Protein AF-A0A817IKI2-F1 (afdb_monomer_lite)

Foldseek 3Di:
DPPDDDDDDPDDPPPDDDPVVVLCVPQQDDDPPDDDPVVSVVRSVVVSVVVVVVVVVVVVVVLVVLVVLQVVLLVVQQCQQQPDPPHVNDDDDDPPPRHSAHDFWQWPPNDDDDVVVLVVCCVPPPVRVVRTFGFDADAPPDQLLDPLPDDDPDPDDRPCCSSSVRGPGDNVGTDDDCPDDCVVPVVVLVVLLVVLLVCLVPDLEDEAESLSNDDLVSLQVSLVSSCVSPVRYAYEYADDRVDPVVVVCSCVSNVHPYYDDD

Sequence (262 aa):
ENLIEINHGKYLRMKSFVDLDLAEKIYFFKREYLSTNEQWINAACDALRSRLHFLNHIKCEKLNENLNRAIDNSIASCRYHFFSYDGPKYKKLCLPSTPFVGNYFYYPNGEFKHPDDINKLIEDDINYQLYVMAHNGWIMNDDPLRHFAEQGEFYFKGEDCYLRRDLIQWSDLIKLRFGSRREDCPSLYSYMKEYTRLVATTFHGCRLDNCHSTPLWLAQEMMDYAREINPNFYINAELSTGNIKSDARFINQIGINSLIKG

Secondary structure (DSSP, 8-state):
---------S--TT-----HHHHHHHHS---TT--SHHHHHHHHHHHHHHHHHHHHHHHHHHHHHHHHHHHHHHHHHHHHHHT-SSS----S-BTTTB-SS---EE-GGG----HHHHHHHHHH-HHHHHT-EEEEEEETT--TTS-TTS--SS-SSSTTTTTTT-EEEEEEEEPP---SSGGGSHHHHHHHHHHHHHHHHH-SEEEETTGGGS-HHHHHHHHHHHHHH-TT-EEEE----S-HHHHHHHHHHHT--EE---

Radius of gyration: 25.02 Å; chains: 1; bounding box: 58×47×78 Å

pLDDT: mean 88.74, std 11.22, range [40.44, 98.75]

Structure (mmCIF, N/CA/C/O backbone):
data_AF-A0A817IKI2-F1
#
_entry.id   AF-A0A817IKI2-F1
#
loop_
_atom_site.group_PDB
_atom_site.id
_atom_site.type_symbol
_atom_site.label_atom_id
_atom_site.label_alt_id
_atom_site.label_comp_id
_atom_site.label_asym_id
_atom_site.label_entity_id
_atom_site.label_seq_id
_atom_site.pdbx_PDB_ins_code
_atom_site.Cartn_x
_atom_site.Cartn_y
_atom_site.Cartn_z
_atom_site.occupancy
_atom_site.B_iso_or_equiv
_atom_site.auth_seq_id
_atom_site.auth_comp_id
_atom_site.auth_asym_id
_atom_site.auth_atom_id
_atom_site.pdbx_PDB_model_num
ATOM 1 N N . GLU A 1 1 ? 26.153 -6.903 16.820 1.00 42.28 1 GLU A N 1
ATOM 2 C CA . GLU A 1 1 ? 25.375 -5.880 16.094 1.00 42.28 1 GLU A CA 1
ATOM 3 C C . GLU A 1 1 ? 24.482 -6.608 15.106 1.00 42.28 1 GLU A C 1
ATOM 5 O O . GLU A 1 1 ? 25.001 -7.346 14.278 1.00 42.28 1 GLU A O 1
ATOM 10 N N . ASN A 1 2 ? 23.160 -6.521 15.260 1.00 46.56 2 ASN A N 1
ATOM 11 C CA . ASN A 1 2 ? 22.250 -7.075 14.260 1.00 46.56 2 ASN A CA 1
ATOM 12 C C . ASN A 1 2 ? 22.299 -6.140 13.050 1.00 46.56 2 ASN A C 1
ATOM 14 O O . ASN A 1 2 ? 21.820 -5.012 13.136 1.00 46.56 2 ASN A O 1
ATOM 18 N N . LEU A 1 3 ? 22.922 -6.589 11.961 1.00 57.25 3 LEU A N 1
ATOM 19 C CA . LEU A 1 3 ? 22.853 -5.909 10.673 1.00 57.25 3 LEU A CA 1
ATOM 20 C C . LEU A 1 3 ? 21.380 -5.862 10.256 1.00 57.25 3 LEU A C 1
ATOM 22 O O . LEU A 1 3 ? 20.756 -6.902 10.051 1.00 57.25 3 LEU A O 1
ATOM 26 N N . ILE A 1 4 ? 20.812 -4.660 10.204 1.00 64.06 4 ILE A N 1
ATOM 27 C CA . ILE A 1 4 ? 19.468 -4.455 9.672 1.00 64.06 4 ILE A CA 1
ATOM 28 C C . ILE A 1 4 ? 19.576 -4.605 8.156 1.00 64.06 4 ILE A C 1
ATOM 30 O O . ILE A 1 4 ? 20.149 -3.752 7.483 1.00 64.06 4 ILE A O 1
ATOM 34 N N . GLU A 1 5 ? 19.054 -5.706 7.625 1.00 62.75 5 GLU A N 1
ATOM 35 C CA . GLU A 1 5 ? 18.968 -5.926 6.186 1.00 62.75 5 GLU A CA 1
ATOM 36 C C . GLU A 1 5 ? 17.699 -5.251 5.650 1.00 62.75 5 GLU A C 1
ATOM 38 O O . GLU A 1 5 ? 16.575 -5.649 5.971 1.00 62.75 5 GLU A O 1
ATOM 43 N N . ILE A 1 6 ? 17.873 -4.194 4.853 1.00 65.12 6 ILE A N 1
ATOM 44 C CA . ILE A 1 6 ? 16.758 -3.552 4.156 1.00 65.12 6 ILE A CA 1
ATOM 45 C C . ILE A 1 6 ? 16.539 -4.271 2.833 1.00 65.12 6 ILE A C 1
ATOM 47 O O . ILE A 1 6 ? 17.313 -4.137 1.888 1.00 65.12 6 ILE A O 1
ATOM 51 N N . ASN A 1 7 ? 15.428 -4.995 2.750 1.00 66.25 7 ASN A N 1
ATOM 52 C CA . ASN A 1 7 ? 14.957 -5.546 1.490 1.00 66.25 7 ASN A CA 1
ATOM 53 C C . ASN A 1 7 ? 14.322 -4.432 0.658 1.00 66.25 7 ASN A C 1
ATOM 55 O O . ASN A 1 7 ? 13.198 -3.996 0.922 1.00 66.25 7 ASN A O 1
ATOM 59 N N . HIS A 1 8 ? 15.049 -3.960 -0.351 1.00 67.81 8 HIS A N 1
ATOM 60 C CA . HIS A 1 8 ? 14.499 -3.019 -1.315 1.00 67.81 8 HIS A CA 1
ATOM 61 C C . HIS A 1 8 ? 13.462 -3.702 -2.211 1.00 67.81 8 HIS A C 1
ATOM 63 O O . HIS A 1 8 ? 13.569 -4.878 -2.554 1.00 67.81 8 HIS A O 1
ATOM 69 N N . GLY A 1 9 ? 12.445 -2.934 -2.599 1.00 65.62 9 GLY A N 1
ATOM 70 C CA . GLY A 1 9 ? 11.437 -3.383 -3.546 1.00 65.62 9 GLY A CA 1
ATOM 71 C C . GLY A 1 9 ? 11.960 -3.559 -4.972 1.00 65.62 9 GLY A C 1
ATOM 72 O O . GLY A 1 9 ? 13.118 -3.294 -5.280 1.00 65.62 9 GLY A O 1
ATOM 73 N N . LYS A 1 10 ? 11.047 -3.918 -5.879 1.00 68.00 10 LYS A N 1
ATOM 74 C CA . LYS A 1 10 ? 11.312 -4.103 -7.318 1.00 68.00 10 LYS A CA 1
ATOM 75 C C . LYS A 1 10 ? 11.982 -2.907 -8.011 1.00 68.00 10 LYS A C 1
ATOM 77 O O . LYS A 1 10 ? 12.658 -3.087 -9.022 1.00 68.00 10 LYS A O 1
ATOM 82 N N . TYR A 1 11 ? 11.762 -1.690 -7.517 1.00 74.88 11 TYR A N 1
ATOM 83 C CA . TYR A 1 11 ? 12.206 -0.467 -8.175 1.00 74.88 11 TYR A CA 1
ATOM 84 C C . TYR A 1 11 ? 13.290 0.234 -7.364 1.00 74.88 11 TYR A C 1
ATOM 86 O O . TYR A 1 11 ? 13.095 0.580 -6.202 1.00 74.88 11 TYR A O 1
ATOM 94 N N . LEU A 1 12 ? 14.418 0.489 -8.023 1.00 77.88 12 LEU A N 1
ATOM 95 C CA . LEU A 1 12 ? 15.522 1.287 -7.508 1.00 77.88 12 LEU A CA 1
ATOM 96 C C . LEU A 1 12 ? 15.848 2.395 -8.510 1.00 77.88 12 LEU A C 1
ATOM 98 O O . LEU A 1 12 ? 15.819 2.187 -9.730 1.00 77.88 12 LEU A O 1
ATOM 102 N N . ARG A 1 13 ? 16.173 3.582 -7.994 1.00 79.62 13 ARG A N 1
ATOM 103 C CA . ARG A 1 13 ? 16.483 4.756 -8.812 1.00 79.62 13 ARG A CA 1
ATOM 104 C C . ARG A 1 13 ? 17.676 4.464 -9.725 1.00 79.62 13 ARG A C 1
ATOM 106 O O . ARG A 1 13 ? 18.752 4.111 -9.255 1.00 79.62 13 ARG A O 1
ATOM 113 N N . MET A 1 14 ? 17.478 4.614 -11.037 1.00 82.56 14 MET A N 1
ATOM 114 C CA . MET A 1 14 ? 18.519 4.437 -12.065 1.00 82.56 14 MET A CA 1
ATOM 115 C C . MET A 1 14 ? 19.220 3.060 -12.050 1.00 82.56 14 MET A C 1
ATOM 117 O O . MET A 1 14 ? 20.366 2.949 -12.475 1.00 82.56 14 MET A O 1
ATOM 121 N N . LYS A 1 15 ? 18.548 1.997 -11.581 1.00 86.94 15 LYS A N 1
ATOM 122 C CA . LYS A 1 15 ? 19.099 0.623 -11.563 1.00 86.94 15 LYS A CA 1
ATOM 123 C C . LYS A 1 15 ? 18.491 -0.319 -12.607 1.00 86.94 15 LYS A C 1
ATOM 125 O O . LYS A 1 15 ? 18.696 -1.524 -12.536 1.00 86.94 15 LYS A O 1
ATOM 130 N N . SER A 1 16 ? 17.735 0.201 -13.572 1.00 86.94 16 SER A N 1
ATOM 131 C CA . SER A 1 16 ? 17.306 -0.608 -14.722 1.00 86.94 16 SER A CA 1
ATOM 132 C C . SER A 1 16 ? 18.515 -0.938 -15.600 1.00 86.94 16 SER A C 1
ATOM 134 O O . SER A 1 16 ? 19.311 -0.049 -15.894 1.00 86.94 16 SER A O 1
ATOM 136 N N . PHE A 1 17 ? 18.649 -2.194 -16.025 1.00 89.94 17 PHE A N 1
ATOM 137 C CA . PHE A 1 17 ? 19.777 -2.664 -16.831 1.00 89.94 17 PHE A CA 1
ATOM 138 C C . PHE A 1 17 ? 19.314 -3.549 -17.992 1.00 89.94 17 PHE A C 1
ATOM 140 O O . PHE A 1 17 ? 18.170 -4.005 -18.035 1.00 89.94 17 PHE A O 1
ATOM 147 N N . VAL A 1 18 ? 20.218 -3.768 -18.944 1.00 92.25 18 VAL A N 1
ATOM 148 C CA . VAL A 1 18 ? 20.032 -4.677 -20.078 1.00 92.25 18 VAL A CA 1
ATOM 149 C C . VAL A 1 18 ? 20.873 -5.921 -19.824 1.00 92.25 18 VAL A C 1
ATOM 151 O O . VAL A 1 18 ? 22.050 -5.804 -19.495 1.00 92.25 18 VAL A O 1
ATOM 154 N N . ASP A 1 19 ? 20.278 -7.097 -19.995 1.00 93.88 19 ASP A N 1
ATOM 155 C CA . ASP A 1 19 ? 21.021 -8.353 -20.075 1.00 93.88 19 ASP A CA 1
ATOM 156 C C . ASP A 1 19 ? 21.773 -8.388 -21.415 1.00 93.88 19 ASP A C 1
ATOM 158 O O . ASP A 1 19 ? 21.162 -8.521 -22.482 1.00 93.88 19 ASP A O 1
ATOM 162 N N . LEU A 1 20 ? 23.091 -8.180 -21.362 1.00 92.94 20 LEU A N 1
ATOM 163 C CA . LEU A 1 20 ? 23.932 -8.099 -22.555 1.00 92.94 20 LEU A CA 1
ATOM 164 C C . LEU A 1 20 ? 24.120 -9.461 -23.230 1.00 92.94 20 LEU A C 1
ATOM 166 O O . LEU A 1 20 ? 24.156 -9.496 -24.457 1.00 92.94 20 LEU A O 1
ATOM 170 N N . ASP A 1 21 ? 24.142 -10.562 -22.476 1.00 94.94 21 ASP A N 1
ATOM 171 C CA . ASP A 1 21 ? 24.267 -11.915 -23.035 1.00 94.94 21 ASP A CA 1
ATOM 172 C C . ASP A 1 21 ? 23.015 -12.278 -23.843 1.00 94.94 21 ASP A C 1
ATOM 174 O O . ASP A 1 21 ? 23.076 -12.893 -24.913 1.00 94.94 21 ASP A O 1
ATOM 178 N N . LEU A 1 22 ? 21.844 -11.880 -23.343 1.00 94.06 22 LEU A N 1
ATOM 179 C CA . LEU A 1 22 ? 20.593 -12.020 -24.077 1.00 94.06 22 LEU A CA 1
ATOM 180 C C . LEU A 1 22 ? 20.537 -11.071 -25.281 1.00 94.06 22 LEU A C 1
ATOM 182 O O . LEU A 1 22 ? 20.094 -11.474 -26.359 1.00 94.06 22 LEU A O 1
ATOM 186 N N . ALA A 1 23 ? 20.987 -9.824 -25.125 1.00 93.81 23 ALA A N 1
ATOM 187 C CA . ALA A 1 23 ? 21.030 -8.862 -26.223 1.00 93.81 23 ALA A CA 1
ATOM 188 C C . ALA A 1 23 ? 21.949 -9.333 -27.362 1.00 93.81 23 ALA A C 1
ATOM 190 O O . ALA A 1 23 ? 21.578 -9.201 -28.529 1.00 93.81 23 ALA A O 1
ATOM 191 N N . GLU A 1 24 ? 23.097 -9.932 -27.042 1.00 91.94 24 GLU A N 1
ATOM 192 C CA . GLU A 1 24 ? 24.009 -10.526 -28.018 1.00 91.94 24 GLU A CA 1
ATOM 193 C C . GLU A 1 24 ? 23.288 -11.588 -28.857 1.00 91.94 24 GLU A C 1
ATOM 195 O O . GLU A 1 24 ? 23.205 -11.470 -30.080 1.00 91.94 24 GLU A O 1
ATOM 200 N N . LYS A 1 25 ? 22.645 -12.558 -28.196 1.00 93.06 25 LYS A N 1
ATOM 201 C CA . LYS A 1 25 ? 21.909 -13.648 -28.861 1.00 93.06 25 LYS A CA 1
ATOM 202 C C . LYS A 1 25 ? 20.791 -13.158 -29.784 1.00 93.06 25 LYS A C 1
ATOM 204 O O . LYS A 1 25 ? 20.503 -13.811 -30.783 1.00 93.06 25 LYS A O 1
ATOM 209 N N . ILE A 1 26 ? 20.139 -12.044 -29.447 1.00 93.88 26 ILE A N 1
ATOM 210 C CA . ILE A 1 26 ? 18.995 -11.519 -30.206 1.00 93.88 26 ILE A CA 1
ATOM 211 C C . ILE A 1 26 ? 19.441 -10.611 -31.360 1.00 93.88 26 ILE A C 1
ATOM 213 O O . ILE A 1 26 ? 18.869 -10.686 -32.448 1.00 93.88 26 ILE A O 1
ATOM 217 N N . TYR A 1 27 ? 20.421 -9.727 -31.141 1.00 92.69 27 TYR A N 1
ATOM 218 C CA . TYR A 1 27 ? 20.737 -8.644 -32.086 1.00 92.69 27 TYR A CA 1
ATOM 219 C C . TYR A 1 27 ? 22.024 -8.861 -32.888 1.00 92.69 27 TYR A C 1
ATOM 221 O O . TYR A 1 27 ? 22.135 -8.310 -33.989 1.00 92.69 27 TYR A O 1
ATOM 229 N N . PHE A 1 28 ? 22.964 -9.668 -32.386 1.00 87.19 28 PHE A N 1
ATOM 230 C CA . PHE A 1 28 ? 24.291 -9.875 -32.973 1.00 87.19 28 PHE A CA 1
ATOM 231 C C . PHE A 1 28 ? 24.354 -11.187 -33.774 1.00 87.19 28 PHE A C 1
ATOM 233 O O . PHE A 1 28 ? 25.159 -12.074 -33.511 1.00 87.19 28 PHE A O 1
ATOM 240 N N . PHE A 1 29 ? 23.489 -11.306 -34.787 1.00 85.00 29 PHE A N 1
ATOM 241 C CA . PHE A 1 29 ? 23.447 -12.447 -35.710 1.00 85.00 29 PHE A CA 1
ATOM 242 C C . PHE A 1 29 ? 23.929 -12.087 -37.124 1.00 85.00 29 PHE A C 1
ATOM 244 O O . PHE A 1 29 ? 24.004 -10.917 -37.509 1.00 85.00 29 PHE A O 1
ATOM 251 N N . LYS A 1 30 ? 24.226 -13.124 -37.920 1.00 81.38 30 LYS A N 1
ATOM 252 C CA . LYS A 1 30 ? 24.736 -13.003 -39.291 1.00 81.38 30 LYS A CA 1
ATOM 253 C C . LYS A 1 30 ? 23.718 -12.344 -40.228 1.00 81.38 30 LYS A C 1
ATOM 255 O O . LYS A 1 30 ? 22.627 -12.878 -40.400 1.00 81.38 30 LYS A O 1
ATOM 260 N N . ARG A 1 31 ? 24.074 -11.235 -40.888 1.00 83.38 31 ARG A N 1
ATOM 261 C CA . ARG A 1 31 ? 23.211 -10.570 -41.884 1.00 83.38 31 ARG A CA 1
ATOM 262 C C . ARG A 1 31 ? 23.823 -10.700 -43.274 1.00 83.38 31 ARG A C 1
ATOM 264 O O . ARG A 1 31 ? 24.804 -10.035 -43.581 1.00 83.38 31 ARG A O 1
ATOM 271 N N . GLU A 1 32 ? 23.241 -11.562 -44.107 1.00 84.44 32 GLU A N 1
ATOM 272 C CA . GLU A 1 32 ? 23.812 -11.975 -45.406 1.00 84.44 32 GLU A CA 1
ATOM 273 C C . GLU A 1 32 ? 24.008 -10.831 -46.412 1.00 84.44 32 GLU A C 1
ATOM 275 O O . GLU A 1 32 ? 24.836 -10.935 -47.309 1.00 84.44 32 GLU A O 1
ATOM 280 N N . TYR A 1 33 ? 23.278 -9.729 -46.246 1.00 85.94 33 TYR A N 1
ATOM 281 C CA . TYR A 1 33 ? 23.331 -8.558 -47.122 1.00 85.94 33 TYR A CA 1
ATOM 282 C C . TYR A 1 33 ? 24.414 -7.531 -46.739 1.00 85.94 33 TYR A C 1
ATOM 284 O O . TYR A 1 33 ? 24.524 -6.495 -47.393 1.00 85.94 33 TYR A O 1
ATOM 292 N N . LEU A 1 34 ? 25.188 -7.774 -45.676 1.00 87.88 34 LEU A N 1
ATOM 293 C CA . LEU A 1 34 ? 26.253 -6.884 -45.211 1.00 87.88 34 LEU A CA 1
ATOM 294 C C . LEU A 1 34 ? 27.621 -7.547 -45.412 1.00 87.88 34 LEU A C 1
ATOM 296 O O . LEU A 1 34 ? 27.783 -8.741 -45.163 1.00 87.88 34 LEU A O 1
ATOM 300 N N . SER A 1 35 ? 28.634 -6.772 -45.800 1.00 86.00 35 SER A N 1
ATOM 301 C CA . SER A 1 35 ? 29.905 -7.323 -46.300 1.00 86.00 35 SER A CA 1
ATOM 302 C C . SER A 1 35 ? 31.075 -7.162 -45.330 1.00 86.00 35 SER A C 1
ATOM 304 O O . SER A 1 35 ? 32.031 -7.931 -45.401 1.00 86.00 35 SER A O 1
ATOM 306 N N . THR A 1 36 ? 31.031 -6.165 -44.439 1.00 88.44 36 THR A N 1
ATOM 307 C CA . THR A 1 36 ? 32.137 -5.853 -43.515 1.00 88.44 36 THR A CA 1
ATOM 308 C C . THR A 1 36 ? 31.726 -5.996 -42.054 1.00 88.44 36 THR A C 1
ATOM 310 O O . THR A 1 36 ? 30.599 -5.680 -41.687 1.00 88.44 36 THR A O 1
ATOM 313 N N . ASN A 1 37 ? 32.658 -6.395 -41.184 1.00 84.94 37 ASN A N 1
ATOM 314 C CA . ASN A 1 37 ? 32.392 -6.515 -39.743 1.00 84.94 37 ASN A CA 1
ATOM 315 C C . ASN A 1 37 ? 31.842 -5.214 -39.130 1.00 84.94 37 ASN A C 1
ATOM 317 O O . ASN A 1 37 ? 30.960 -5.255 -38.278 1.00 84.94 37 ASN A O 1
ATOM 321 N N . GLU A 1 38 ? 32.315 -4.056 -39.594 1.00 89.19 38 GLU A N 1
ATOM 322 C CA . GLU A 1 38 ? 31.833 -2.748 -39.143 1.00 89.19 38 GLU A CA 1
ATOM 323 C C . GLU A 1 38 ? 30.351 -2.527 -39.480 1.00 89.19 38 GLU A C 1
ATOM 325 O O . GLU A 1 38 ? 29.572 -2.126 -38.616 1.00 89.19 38 GLU A O 1
ATOM 330 N N . GLN A 1 39 ? 29.928 -2.854 -40.707 1.00 89.06 39 GLN A N 1
ATOM 331 C CA . GLN A 1 39 ? 28.522 -2.759 -41.106 1.00 89.06 39 GLN A CA 1
ATOM 332 C C . GLN A 1 39 ? 27.628 -3.629 -40.220 1.00 89.06 39 GLN A C 1
ATOM 334 O O . GLN A 1 39 ? 26.513 -3.235 -39.885 1.00 89.06 39 GLN A O 1
ATOM 339 N N . TRP A 1 40 ? 28.117 -4.800 -39.820 1.00 88.94 40 TRP A N 1
ATOM 340 C CA . TRP A 1 40 ? 27.362 -5.737 -38.997 1.00 88.94 40 TRP A CA 1
ATOM 341 C C . TRP A 1 40 ? 27.211 -5.250 -37.570 1.00 88.94 40 TRP A C 1
ATOM 343 O O . TRP A 1 40 ? 26.100 -5.257 -37.044 1.00 88.94 40 TRP A O 1
ATOM 353 N N . ILE A 1 41 ? 28.312 -4.795 -36.968 1.00 89.56 41 ILE A N 1
ATOM 354 C CA . ILE A 1 41 ? 28.313 -4.220 -35.623 1.00 89.56 41 ILE A CA 1
ATOM 355 C C . ILE A 1 41 ? 27.372 -3.018 -35.583 1.00 89.56 41 ILE A C 1
ATOM 357 O O . ILE A 1 41 ? 26.500 -2.961 -34.720 1.00 89.56 41 ILE A O 1
ATOM 361 N N . ASN A 1 42 ? 27.476 -2.106 -36.553 1.00 92.19 42 ASN A N 1
ATOM 362 C CA . ASN A 1 42 ? 26.593 -0.944 -36.631 1.00 92.19 42 ASN A CA 1
ATOM 363 C C . ASN A 1 42 ? 25.124 -1.365 -36.745 1.00 92.19 42 ASN A C 1
ATOM 365 O O . ASN A 1 42 ? 24.286 -0.898 -35.979 1.00 92.19 42 ASN A O 1
ATOM 369 N N . ALA A 1 43 ? 24.812 -2.325 -37.616 1.00 92.69 43 ALA A N 1
ATOM 370 C CA . ALA A 1 43 ? 23.440 -2.770 -37.813 1.00 92.69 43 ALA A CA 1
ATOM 371 C C . ALA A 1 43 ? 22.868 -3.534 -36.593 1.00 92.69 43 ALA A C 1
ATOM 373 O O . ALA A 1 43 ? 21.657 -3.476 -36.341 1.00 92.69 43 ALA A O 1
ATOM 374 N N . ALA A 1 44 ? 23.699 -4.253 -35.830 1.00 92.69 44 ALA A N 1
ATOM 375 C CA . ALA A 1 44 ? 23.327 -4.876 -34.556 1.00 92.69 44 ALA A CA 1
ATOM 376 C C . ALA A 1 44 ? 23.076 -3.822 -33.466 1.00 92.69 44 ALA A C 1
ATOM 378 O O . ALA A 1 44 ? 22.018 -3.832 -32.833 1.00 92.69 44 ALA A O 1
ATOM 379 N N . CYS A 1 45 ? 23.994 -2.863 -33.316 1.00 93.56 45 CYS A N 1
ATOM 380 C CA . CYS A 1 45 ? 23.870 -1.734 -32.396 1.00 93.56 45 CYS A CA 1
ATOM 381 C C . CYS A 1 45 ? 22.627 -0.886 -32.684 1.00 93.56 45 CYS A C 1
ATOM 383 O O . CYS A 1 45 ? 21.907 -0.527 -31.754 1.00 93.56 45 CYS A O 1
ATOM 385 N N . ASP A 1 46 ? 22.329 -0.601 -33.952 1.00 95.31 46 ASP A N 1
ATOM 386 C CA . ASP A 1 46 ? 21.149 0.169 -34.349 1.00 95.31 46 ASP A CA 1
ATOM 387 C C . ASP A 1 46 ? 19.846 -0.585 -34.060 1.00 95.31 46 ASP A C 1
ATOM 389 O O . ASP A 1 46 ? 18.869 0.018 -33.605 1.00 95.31 46 ASP A O 1
ATOM 393 N N . ALA A 1 47 ? 19.829 -1.908 -34.255 1.00 94.75 47 ALA A N 1
ATOM 394 C CA . ALA A 1 47 ? 18.679 -2.743 -33.913 1.00 94.75 47 ALA A CA 1
ATOM 395 C C . ALA A 1 47 ? 18.434 -2.777 -32.394 1.00 94.75 47 ALA A C 1
ATOM 397 O O . ALA A 1 47 ? 17.304 -2.552 -31.950 1.00 94.75 47 ALA A O 1
ATOM 398 N N . LEU A 1 48 ? 19.490 -2.979 -31.596 1.00 95.62 48 LEU A N 1
ATOM 399 C CA . LEU A 1 48 ? 19.407 -2.921 -30.135 1.00 95.62 48 LEU A CA 1
ATOM 400 C C . LEU A 1 48 ? 18.957 -1.531 -29.667 1.00 95.62 48 LEU A C 1
ATOM 402 O O . LEU A 1 48 ? 18.016 -1.426 -28.883 1.00 95.62 48 LEU A O 1
ATOM 406 N N . ARG A 1 49 ? 19.562 -0.457 -30.190 1.00 96.38 49 ARG A N 1
ATOM 407 C CA . ARG A 1 49 ? 19.192 0.931 -29.869 1.00 96.38 49 ARG A CA 1
ATOM 408 C C . ARG A 1 49 ? 17.718 1.193 -30.172 1.00 96.38 49 ARG A C 1
ATOM 410 O O . ARG A 1 49 ? 17.004 1.716 -29.320 1.00 96.38 49 ARG A O 1
ATOM 417 N N . SER A 1 50 ? 17.245 0.779 -31.346 1.00 96.88 50 SER A N 1
ATOM 418 C CA . SER A 1 50 ? 15.842 0.927 -31.747 1.00 96.88 50 SER A CA 1
ATOM 419 C C . SER A 1 50 ? 14.902 0.180 -30.801 1.00 96.88 50 SER A C 1
ATOM 421 O O . SER A 1 50 ? 13.880 0.730 -30.384 1.00 96.88 50 SER A O 1
ATOM 423 N N . ARG A 1 51 ? 15.264 -1.043 -30.381 1.00 95.62 51 ARG A N 1
ATOM 424 C CA . ARG A 1 51 ? 14.481 -1.777 -29.381 1.00 95.62 51 ARG A CA 1
ATOM 425 C C . ARG A 1 51 ? 14.456 -1.054 -28.040 1.00 95.62 51 ARG A C 1
ATOM 427 O O . ARG A 1 51 ? 13.387 -0.951 -27.445 1.00 95.62 51 ARG A O 1
ATOM 434 N N . LEU A 1 52 ? 15.602 -0.587 -27.553 1.00 95.62 52 LEU A N 1
ATOM 435 C CA . LEU A 1 52 ? 15.685 0.107 -26.269 1.00 95.62 52 LEU A CA 1
ATOM 436 C C . LEU A 1 52 ? 14.852 1.389 -26.284 1.00 95.62 52 LEU A C 1
ATOM 438 O O . LEU A 1 52 ? 14.104 1.622 -25.340 1.00 95.62 52 LEU A O 1
ATOM 442 N N . HIS A 1 53 ? 14.888 2.167 -27.370 1.00 97.25 53 HIS A N 1
ATOM 443 C CA . HIS A 1 53 ? 14.004 3.322 -27.531 1.00 97.25 53 HIS A CA 1
ATOM 444 C C . HIS A 1 53 ? 12.528 2.930 -27.491 1.00 97.25 53 HIS A C 1
ATOM 446 O O . HIS A 1 53 ? 11.760 3.568 -26.778 1.00 97.25 53 HIS A O 1
ATOM 452 N N . PHE A 1 54 ? 12.133 1.862 -28.186 1.00 96.81 54 PHE A N 1
ATOM 453 C CA . PHE A 1 54 ? 10.757 1.367 -28.158 1.00 96.81 54 PHE A CA 1
ATOM 454 C C . PHE A 1 54 ? 10.315 0.917 -26.754 1.00 96.81 54 PHE A C 1
ATOM 456 O O . PHE A 1 54 ? 9.243 1.295 -26.286 1.00 96.81 54 PHE A O 1
ATOM 463 N N . LEU A 1 55 ? 11.144 0.138 -26.053 1.00 94.62 55 LEU A N 1
ATOM 464 C CA . LEU A 1 55 ? 10.846 -0.328 -24.695 1.00 94.62 55 LEU A CA 1
ATOM 465 C C . LEU A 1 55 ? 10.772 0.836 -23.702 1.00 94.62 55 LEU A C 1
ATOM 467 O O . LEU A 1 55 ? 9.848 0.888 -22.889 1.00 94.62 55 LEU A O 1
ATOM 471 N N . ASN A 1 56 ? 11.707 1.784 -23.795 1.00 94.50 56 ASN A N 1
ATOM 472 C CA . ASN A 1 56 ? 11.693 2.994 -22.980 1.00 94.50 56 ASN A CA 1
ATOM 473 C C . ASN A 1 56 ? 10.460 3.842 -23.282 1.00 94.50 56 ASN A C 1
ATOM 475 O O . ASN A 1 56 ? 9.828 4.312 -22.347 1.00 94.50 56 ASN A O 1
ATOM 479 N N . HIS A 1 57 ? 10.065 3.972 -24.550 1.00 96.50 57 HIS A N 1
ATOM 480 C CA . HIS A 1 57 ? 8.846 4.680 -24.927 1.00 96.50 57 HIS A CA 1
ATOM 481 C C . HIS A 1 57 ? 7.607 4.062 -24.266 1.00 96.50 57 HIS A C 1
ATOM 483 O O . HIS A 1 57 ? 6.861 4.785 -23.617 1.00 96.50 57 HIS A O 1
ATOM 489 N N . ILE A 1 58 ? 7.441 2.732 -24.299 1.00 94.62 58 ILE A N 1
ATOM 490 C CA . ILE A 1 58 ? 6.336 2.053 -23.591 1.00 94.62 58 ILE A CA 1
ATOM 491 C C . ILE A 1 58 ? 6.349 2.371 -22.088 1.00 94.62 58 ILE A C 1
ATOM 493 O O . ILE A 1 58 ? 5.299 2.594 -21.483 1.00 94.62 58 ILE A O 1
ATOM 497 N N . LYS A 1 59 ? 7.530 2.378 -21.456 1.00 90.06 59 LYS A N 1
ATOM 498 C CA . LYS A 1 59 ? 7.652 2.711 -20.029 1.00 90.06 59 LYS A CA 1
ATOM 499 C C . LYS A 1 59 ? 7.348 4.180 -19.747 1.00 90.06 59 LYS A C 1
ATOM 501 O O . LYS A 1 59 ? 6.680 4.458 -18.755 1.00 90.06 59 LYS A O 1
ATOM 506 N N . CYS A 1 60 ? 7.785 5.092 -20.612 1.00 93.50 60 CYS A N 1
ATOM 507 C CA . CYS A 1 60 ? 7.471 6.514 -20.530 1.00 93.50 60 CYS A CA 1
ATOM 508 C C . CYS A 1 60 ? 5.969 6.764 -20.662 1.00 93.50 60 CYS A C 1
ATOM 510 O O . CYS A 1 60 ? 5.419 7.458 -19.816 1.00 93.50 60 CYS A O 1
ATOM 512 N N . GLU A 1 61 ? 5.295 6.154 -21.641 1.00 95.31 61 GLU A N 1
ATOM 513 C CA . GLU A 1 61 ? 3.837 6.257 -21.791 1.00 95.31 61 GLU A CA 1
ATOM 514 C C . GLU A 1 61 ? 3.128 5.801 -20.515 1.00 95.31 61 GLU A C 1
ATOM 516 O O . GLU A 1 61 ? 2.301 6.525 -19.961 1.00 95.31 61 GLU A O 1
ATOM 521 N N . LYS A 1 62 ? 3.532 4.649 -19.962 1.00 90.12 62 LYS A N 1
ATOM 522 C CA . LYS A 1 62 ? 2.926 4.149 -18.727 1.00 90.12 62 LYS A CA 1
ATOM 523 C C . LYS A 1 62 ? 3.162 5.067 -17.525 1.00 90.12 62 LYS A C 1
ATOM 525 O O . LYS A 1 62 ? 2.272 5.248 -16.694 1.00 90.12 62 LYS A O 1
ATOM 530 N N . LEU A 1 63 ? 4.360 5.636 -17.412 1.00 91.06 63 LEU A N 1
ATOM 531 C CA . LEU A 1 63 ? 4.679 6.587 -16.353 1.00 91.06 63 LEU A CA 1
ATOM 532 C C . LEU A 1 63 ? 3.877 7.883 -16.517 1.00 91.06 63 LEU A C 1
ATOM 534 O O . LEU A 1 63 ? 3.353 8.389 -15.531 1.00 91.06 63 LEU A O 1
ATOM 538 N N . ASN A 1 64 ? 3.725 8.379 -17.744 1.00 95.50 64 ASN A N 1
ATOM 539 C CA . ASN A 1 64 ? 2.921 9.559 -18.043 1.00 95.50 64 ASN A CA 1
ATOM 540 C C . ASN A 1 64 ? 1.451 9.346 -17.658 1.00 95.50 64 ASN A C 1
ATOM 542 O O . ASN A 1 64 ? 0.869 10.216 -17.015 1.00 95.50 64 ASN A O 1
ATOM 546 N N . GLU A 1 65 ? 0.864 8.180 -17.952 1.00 94.50 65 GLU A N 1
ATOM 547 C CA . GLU A 1 65 ? -0.476 7.818 -17.463 1.00 94.50 65 GLU A CA 1
ATOM 548 C C . GLU A 1 65 ? -0.568 7.901 -15.930 1.00 94.50 65 GLU A C 1
ATOM 550 O O . GLU A 1 65 ? -1.492 8.510 -15.386 1.00 94.50 65 GLU A O 1
ATOM 555 N N . ASN A 1 66 ? 0.403 7.310 -15.224 1.00 92.56 66 ASN A N 1
ATOM 556 C CA . ASN A 1 66 ? 0.445 7.311 -13.762 1.00 92.56 66 ASN A CA 1
ATOM 557 C C . ASN A 1 66 ? 0.591 8.734 -13.187 1.00 92.56 66 ASN A C 1
ATOM 559 O O . ASN A 1 66 ? -0.065 9.068 -12.201 1.00 92.56 66 ASN A O 1
ATOM 563 N N . LEU A 1 67 ? 1.431 9.573 -13.799 1.00 95.31 67 LEU A N 1
ATOM 564 C CA . LEU A 1 67 ? 1.655 10.958 -13.381 1.00 95.31 67 LEU A CA 1
ATOM 565 C C . LEU A 1 67 ? 0.427 11.834 -13.639 1.00 95.31 67 LEU A C 1
ATOM 567 O O . LEU A 1 67 ? 0.033 12.591 -12.753 1.00 95.31 67 LEU A O 1
ATOM 571 N N . ASN A 1 68 ? -0.222 11.688 -14.797 1.00 97.06 68 ASN A N 1
ATOM 572 C CA . ASN A 1 68 ? -1.476 12.381 -15.100 1.00 97.06 68 ASN A CA 1
ATOM 573 C C . ASN A 1 68 ? -2.553 12.028 -14.066 1.00 97.06 68 ASN A C 1
ATOM 575 O O . ASN A 1 68 ? -3.174 12.918 -13.489 1.00 97.06 68 ASN A O 1
ATOM 579 N N . ARG A 1 69 ? -2.685 10.740 -13.723 1.00 95.06 69 ARG A N 1
ATOM 580 C CA . ARG A 1 69 ? -3.585 10.276 -12.658 1.00 95.06 69 ARG A CA 1
ATOM 581 C C . ARG A 1 69 ? -3.263 10.918 -11.300 1.00 95.06 69 ARG A C 1
ATOM 583 O O . ARG A 1 69 ? -4.179 11.325 -10.587 1.00 95.06 69 ARG A O 1
ATOM 590 N N . ALA A 1 70 ? -1.980 11.044 -10.955 1.00 95.44 70 ALA A N 1
ATOM 591 C CA . ALA A 1 70 ? -1.540 11.684 -9.714 1.00 95.44 70 ALA A CA 1
ATOM 592 C C . ALA A 1 70 ? -1.869 13.180 -9.667 1.00 95.44 70 ALA A C 1
ATOM 594 O O . ALA A 1 70 ? -2.261 13.692 -8.613 1.00 95.44 70 ALA A O 1
ATOM 595 N N . ILE A 1 71 ? -1.736 13.876 -10.797 1.00 96.38 71 ILE A N 1
ATOM 596 C CA . ILE A 1 71 ? -2.135 15.278 -10.938 1.00 96.38 71 ILE A CA 1
ATOM 597 C C . ILE A 1 71 ? -3.647 15.404 -10.743 1.00 96.38 71 ILE A C 1
ATOM 599 O O . ILE A 1 71 ? -4.080 16.195 -9.903 1.00 96.38 71 ILE A O 1
ATOM 603 N N . ASP A 1 72 ? -4.439 14.581 -11.431 1.00 96.50 72 ASP A N 1
ATOM 604 C CA . ASP A 1 72 ? -5.901 14.597 -11.325 1.00 96.50 72 ASP A CA 1
ATOM 605 C C . ASP A 1 72 ? -6.369 14.364 -9.886 1.00 96.50 72 ASP A C 1
ATOM 607 O O . ASP A 1 72 ? -7.179 15.132 -9.362 1.00 96.50 72 ASP A O 1
ATOM 611 N N . ASN A 1 73 ? -5.811 13.357 -9.207 1.00 95.56 73 ASN A N 1
ATOM 612 C CA . ASN A 1 73 ? -6.129 13.064 -7.808 1.00 95.56 73 ASN A CA 1
ATOM 613 C C . ASN A 1 73 ? -5.693 14.194 -6.860 1.00 95.56 73 ASN A C 1
ATOM 615 O O . ASN A 1 73 ? -6.422 14.535 -5.927 1.00 95.56 73 ASN A O 1
ATOM 619 N N . SER A 1 74 ? -4.547 14.834 -7.114 1.00 95.31 74 SER A N 1
ATOM 620 C CA . SER A 1 74 ? -4.095 15.994 -6.330 1.00 95.31 74 SER A CA 1
ATOM 621 C C . SER A 1 74 ? -5.054 17.177 -6.468 1.00 95.31 74 SER A C 1
ATOM 623 O O . SER A 1 74 ? -5.427 17.805 -5.475 1.00 95.31 74 SER A O 1
ATOM 625 N N . ILE A 1 75 ? -5.494 17.459 -7.698 1.00 95.38 75 ILE A N 1
ATOM 626 C CA . ILE A 1 75 ? -6.469 18.512 -7.991 1.00 95.38 75 ILE A CA 1
ATOM 627 C C . ILE A 1 75 ? -7.819 18.176 -7.353 1.00 95.38 75 ILE A C 1
ATOM 629 O O . ILE A 1 75 ? -8.435 19.054 -6.751 1.00 95.38 75 ILE A O 1
ATOM 633 N N . ALA A 1 76 ? -8.275 16.925 -7.446 1.00 94.06 76 ALA A N 1
ATOM 634 C CA . ALA A 1 76 ? -9.523 16.472 -6.839 1.00 94.06 76 ALA A CA 1
ATOM 635 C C . ALA A 1 76 ? -9.504 16.619 -5.309 1.00 94.06 76 ALA A C 1
ATOM 637 O O . ALA A 1 76 ? -10.436 17.193 -4.747 1.00 94.06 76 ALA A O 1
ATOM 638 N N . SER A 1 77 ? -8.416 16.201 -4.650 1.00 92.75 77 SER A N 1
ATOM 639 C CA . SER A 1 77 ? -8.200 16.406 -3.211 1.00 92.75 77 SER A CA 1
ATOM 640 C C . SER A 1 77 ? -8.285 17.888 -2.840 1.00 92.75 77 SER A C 1
ATOM 642 O O . SER A 1 77 ? -9.021 18.262 -1.928 1.00 92.75 77 SER A O 1
ATOM 644 N N . CYS A 1 78 ? -7.583 18.762 -3.566 1.00 93.31 78 CYS A N 1
ATOM 645 C CA . CYS A 1 78 ? -7.642 20.200 -3.309 1.00 93.31 78 CYS A CA 1
ATOM 646 C C . CYS A 1 78 ? -9.063 20.763 -3.506 1.00 93.31 78 CYS A C 1
ATOM 648 O O . CYS A 1 78 ? -9.572 21.497 -2.656 1.00 93.31 78 CYS A O 1
ATOM 650 N N . ARG A 1 79 ? -9.748 20.374 -4.590 1.00 94.00 79 ARG A N 1
ATOM 651 C CA . ARG A 1 79 ? -11.139 20.774 -4.857 1.00 94.00 79 ARG A CA 1
ATOM 652 C C . ARG A 1 79 ? -12.067 20.381 -3.716 1.00 94.00 79 ARG A C 1
ATOM 654 O O . ARG A 1 79 ? -12.817 21.231 -3.241 1.00 94.00 79 ARG A O 1
ATOM 661 N N . TYR A 1 80 ? -11.978 19.138 -3.254 1.00 92.88 80 TYR A N 1
ATOM 662 C CA . TYR A 1 80 ? -12.772 18.648 -2.134 1.00 92.88 80 TYR A CA 1
ATOM 663 C C . TYR A 1 80 ? -12.502 19.451 -0.856 1.00 92.88 80 TYR A C 1
ATOM 665 O O . TYR A 1 80 ? -13.423 20.019 -0.274 1.00 92.88 80 TYR A O 1
ATOM 673 N N . HIS A 1 81 ? -11.236 19.584 -0.461 1.00 92.50 81 HIS A N 1
ATOM 674 C CA . HIS A 1 81 ? -10.872 20.212 0.807 1.00 92.50 81 HIS A CA 1
ATOM 675 C C . HIS A 1 81 ? -11.177 21.715 0.884 1.00 92.50 81 HIS A C 1
ATOM 677 O O . HIS A 1 81 ? -11.525 22.211 1.957 1.00 92.50 81 HIS A O 1
ATOM 683 N N . PHE A 1 82 ? -11.063 22.451 -0.224 1.00 93.88 82 PHE A N 1
ATOM 684 C CA . PHE A 1 82 ? -11.152 23.916 -0.214 1.00 93.88 82 PHE A CA 1
ATOM 685 C C . PHE A 1 82 ? -12.450 24.467 -0.811 1.00 93.88 82 PHE A C 1
ATOM 687 O O . PHE A 1 82 ? -12.912 25.523 -0.375 1.00 93.88 82 PHE A O 1
ATOM 694 N N . PHE A 1 83 ? -13.052 23.777 -1.784 1.00 93.81 83 PHE A N 1
ATOM 695 C CA . PHE A 1 83 ? -14.094 24.369 -2.630 1.00 93.81 83 PHE A CA 1
ATOM 696 C C . PHE A 1 83 ? -15.411 23.592 -2.654 1.00 93.81 83 PHE A C 1
ATOM 698 O O . PHE A 1 83 ? -16.456 24.202 -2.880 1.00 93.81 83 PHE A O 1
ATOM 705 N N . SER A 1 84 ? -15.388 22.276 -2.430 1.00 95.25 84 SER A N 1
ATOM 706 C CA . SER A 1 84 ? -16.599 21.462 -2.539 1.00 95.25 84 SER A CA 1
ATOM 707 C C . SER A 1 84 ? -17.631 21.814 -1.469 1.00 95.25 84 SER A C 1
ATOM 709 O O . SER A 1 84 ? -17.299 22.192 -0.342 1.00 95.25 84 SER A O 1
ATOM 711 N N . TYR A 1 85 ? -18.911 21.699 -1.824 1.00 95.75 85 TYR A N 1
ATOM 712 C CA . TYR A 1 85 ? -20.015 22.035 -0.926 1.00 95.75 85 TYR A CA 1
ATOM 713 C C . TYR A 1 85 ? -20.075 21.109 0.299 1.00 95.75 85 TYR A C 1
ATOM 715 O O . TYR A 1 85 ? -20.362 21.579 1.401 1.00 95.75 85 TYR A O 1
ATOM 723 N N . ASP A 1 86 ? -19.784 19.832 0.089 1.00 94.81 86 ASP A N 1
ATOM 724 C CA . ASP A 1 86 ? -19.748 18.730 1.054 1.00 94.81 86 ASP A CA 1
ATOM 725 C C . ASP A 1 86 ? -18.373 18.536 1.718 1.00 94.81 86 ASP A C 1
ATOM 727 O O . ASP A 1 86 ? -18.244 17.753 2.654 1.00 94.81 86 ASP A O 1
ATOM 731 N N . GLY A 1 87 ? -17.350 19.264 1.264 1.00 91.62 87 GLY A N 1
ATOM 732 C CA . GLY A 1 87 ? -16.009 19.209 1.832 1.00 91.62 87 GLY A CA 1
ATOM 733 C C . GLY A 1 87 ? -15.806 20.127 3.049 1.00 91.62 87 GLY A C 1
ATOM 734 O O . GLY A 1 87 ? -16.667 20.945 3.386 1.00 91.62 87 GLY A O 1
ATOM 735 N N . PRO A 1 88 ? -14.632 20.054 3.703 1.00 91.75 88 PRO A N 1
ATOM 736 C CA . PRO A 1 88 ? -14.336 20.811 4.923 1.00 91.75 88 PRO A CA 1
ATOM 737 C C . PRO A 1 88 ? -14.152 22.327 4.724 1.00 91.75 88 PRO A C 1
ATOM 739 O O . PRO A 1 88 ? -14.179 23.074 5.703 1.00 91.75 88 PRO A O 1
ATOM 742 N N . LYS A 1 89 ? -13.983 22.807 3.483 1.00 93.19 89 LYS A N 1
ATOM 743 C CA . LYS A 1 89 ? -13.874 24.238 3.117 1.00 93.19 89 LYS A CA 1
ATOM 744 C C . LYS A 1 89 ? -12.776 24.985 3.880 1.00 93.19 89 LYS A C 1
ATOM 746 O O . LYS A 1 89 ? -13.006 26.077 4.420 1.00 93.19 89 LYS A O 1
ATOM 751 N N . TYR A 1 90 ? -11.573 24.413 3.906 1.00 92.56 90 TYR A N 1
ATOM 752 C CA . TYR A 1 90 ? -10.409 25.063 4.502 1.00 92.56 90 TYR A CA 1
ATOM 753 C C . TYR A 1 90 ? -10.181 26.454 3.899 1.00 92.56 90 TYR A C 1
ATOM 755 O O . TYR A 1 90 ? -10.346 26.678 2.702 1.00 92.56 90 TYR A O 1
ATOM 763 N N . LYS A 1 91 ? -9.814 27.419 4.749 1.00 92.62 91 LYS A N 1
ATOM 764 C CA . LYS A 1 91 ? -9.654 28.829 4.345 1.00 92.62 91 LYS A CA 1
ATOM 765 C C . LYS A 1 91 ? -8.231 29.197 3.954 1.00 92.62 91 LYS A C 1
ATOM 767 O O . LYS A 1 91 ? -8.027 30.193 3.268 1.00 92.62 91 LYS A O 1
ATOM 772 N N . LYS A 1 92 ? -7.248 28.426 4.415 1.00 91.69 92 LYS A N 1
ATOM 773 C CA . LYS A 1 92 ? -5.829 28.712 4.223 1.00 91.69 92 LYS A CA 1
ATOM 774 C C . LYS A 1 92 ? -5.043 27.414 4.098 1.00 91.69 92 LYS A C 1
ATOM 776 O O . LYS A 1 92 ? -5.361 26.429 4.761 1.00 91.69 92 LYS A O 1
ATOM 781 N N . LEU A 1 93 ? -4.006 27.458 3.268 1.00 89.69 93 LEU A N 1
ATOM 782 C CA . LEU A 1 93 ? -2.973 26.434 3.201 1.00 89.69 93 LEU A CA 1
ATOM 783 C C . LEU A 1 93 ? -2.001 26.607 4.371 1.00 89.69 93 LEU A C 1
ATOM 785 O O . LEU A 1 93 ? -1.358 27.653 4.497 1.00 89.69 93 LEU A O 1
ATOM 789 N N . CYS A 1 94 ? -1.894 25.582 5.209 1.00 85.25 94 CYS A N 1
ATOM 790 C CA . CYS A 1 94 ? -0.954 25.521 6.322 1.00 85.25 94 CYS A CA 1
ATOM 791 C C . CYS A 1 94 ? -0.343 24.120 6.369 1.00 85.25 94 CYS A C 1
ATOM 793 O O . CYS A 1 94 ? -1.067 23.133 6.438 1.00 85.25 94 CYS A O 1
ATOM 795 N N . LEU A 1 95 ? 0.984 24.012 6.357 1.00 78.12 95 LEU A N 1
ATOM 796 C CA . LEU A 1 95 ? 1.654 22.742 6.635 1.00 78.12 95 LEU A CA 1
ATOM 797 C C . LEU A 1 95 ? 1.869 22.608 8.154 1.00 78.12 95 LEU A C 1
ATOM 799 O O . LEU A 1 95 ? 2.269 23.592 8.776 1.00 78.12 95 LEU A O 1
ATOM 803 N N . PRO A 1 96 ? 1.615 21.437 8.766 1.00 75.44 96 PRO A N 1
ATOM 804 C CA . PRO A 1 96 ? 1.090 20.208 8.161 1.00 75.44 96 PRO A CA 1
ATOM 805 C C . PRO A 1 96 ? -0.447 20.079 8.211 1.00 75.44 96 PRO A C 1
ATOM 807 O O . PRO A 1 96 ? -0.974 19.076 7.746 1.00 75.44 96 PRO A O 1
ATOM 810 N N . SER A 1 97 ? -1.170 21.040 8.798 1.00 80.06 97 SER A N 1
ATOM 811 C CA . SER A 1 97 ? -2.579 20.878 9.199 1.00 80.06 97 SER A CA 1
ATOM 812 C C . SER A 1 97 ? -3.612 20.945 8.067 1.00 80.06 97 SER A C 1
ATOM 814 O O . SER A 1 97 ? -4.616 20.243 8.116 1.00 80.06 97 SER A O 1
ATOM 816 N N . THR A 1 98 ? -3.395 21.780 7.053 1.00 86.50 98 THR A N 1
ATOM 817 C CA . THR A 1 98 ? -4.266 21.943 5.878 1.00 86.50 98 THR A CA 1
ATOM 818 C C . THR A 1 98 ? -3.426 21.995 4.595 1.00 86.50 98 THR A C 1
ATOM 820 O O . THR A 1 98 ? -3.343 23.040 3.933 1.00 86.50 98 THR A O 1
ATOM 823 N N . PRO A 1 99 ? -2.739 20.892 4.239 1.00 85.62 99 PRO A N 1
ATOM 824 C CA . PRO A 1 99 ? -1.893 20.850 3.059 1.00 85.62 99 PRO A CA 1
ATOM 825 C C . PRO A 1 99 ? -2.736 20.832 1.779 1.00 85.62 99 PRO A C 1
ATOM 827 O O . PRO A 1 99 ? -3.906 20.454 1.777 1.00 85.62 99 PRO A O 1
ATOM 830 N N . PHE A 1 100 ? -2.113 21.199 0.659 1.00 84.31 100 PHE A N 1
ATOM 831 C CA . PHE A 1 100 ? -2.738 21.113 -0.667 1.00 84.31 100 PHE A CA 1
ATOM 832 C C . PHE A 1 100 ? -3.131 19.665 -1.026 1.00 84.31 100 PHE A C 1
ATOM 834 O O . PHE A 1 100 ? -4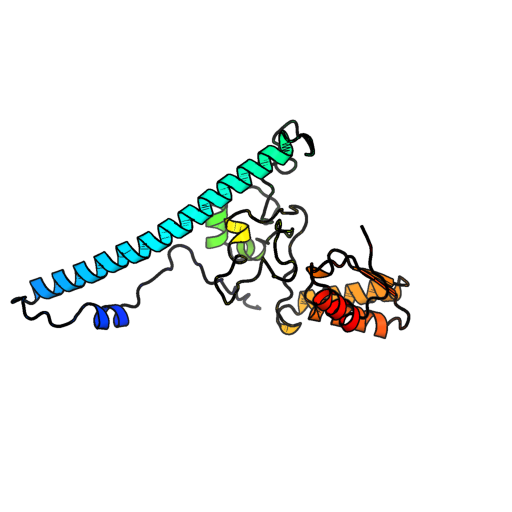.210 19.412 -1.561 1.00 84.31 100 PHE A O 1
ATOM 841 N N . VAL A 1 101 ? -2.268 18.708 -0.677 1.00 86.75 101 VAL A N 1
ATOM 842 C CA . VAL A 1 101 ? -2.544 17.267 -0.692 1.00 86.75 101 VAL A CA 1
ATOM 843 C C . VAL A 1 101 ? -2.025 16.688 0.617 1.00 86.75 101 VAL A C 1
ATOM 845 O O . VAL A 1 101 ? -0.934 17.061 1.048 1.00 86.75 101 VAL A O 1
ATOM 848 N N . GLY A 1 102 ? -2.789 15.790 1.242 1.00 86.75 102 GLY A N 1
ATOM 849 C CA . GLY A 1 102 ? -2.379 15.130 2.481 1.00 86.75 102 GLY A CA 1
ATOM 850 C C . GLY A 1 102 ? -1.029 14.420 2.349 1.00 86.75 102 GLY A C 1
ATOM 851 O O . GLY A 1 102 ? -0.613 14.004 1.261 1.00 86.75 102 GLY A O 1
ATOM 852 N N . ASN A 1 103 ? -0.345 14.260 3.474 1.00 88.69 103 ASN A N 1
ATOM 853 C CA . ASN A 1 103 ? 0.919 13.550 3.513 1.00 88.69 103 ASN A CA 1
ATOM 854 C C . ASN A 1 103 ? 0.700 12.034 3.397 1.00 88.69 103 ASN A C 1
ATOM 856 O O . ASN A 1 103 ? -0.116 11.468 4.122 1.00 88.69 103 ASN A O 1
ATOM 860 N N . TYR A 1 104 ? 1.432 11.392 2.490 1.00 91.81 104 TYR A N 1
ATOM 861 C CA . TYR A 1 104 ? 1.341 9.952 2.225 1.00 91.81 104 TYR A CA 1
ATOM 862 C C . TYR A 1 104 ? 2.378 9.133 2.990 1.00 91.81 104 TYR A C 1
ATOM 864 O O . TYR A 1 104 ? 2.198 7.928 3.138 1.00 91.81 104 TYR A O 1
ATOM 872 N N . PHE A 1 105 ? 3.440 9.774 3.481 1.00 91.62 105 PHE A N 1
ATOM 873 C CA . PHE A 1 105 ? 4.509 9.108 4.210 1.00 91.62 105 PHE A CA 1
ATOM 874 C C . PHE A 1 105 ? 4.867 9.894 5.460 1.00 91.62 105 PHE A C 1
ATOM 876 O O . PHE A 1 105 ? 5.062 11.106 5.411 1.00 91.62 105 PHE A O 1
ATOM 883 N N . TYR A 1 106 ? 5.002 9.196 6.573 1.00 91.12 106 TYR A N 1
ATOM 884 C CA . TYR A 1 106 ? 5.682 9.726 7.734 1.00 91.12 106 TYR A CA 1
ATOM 885 C C . TYR A 1 106 ? 7.180 9.816 7.436 1.00 91.12 106 TYR A C 1
ATOM 887 O O . TYR A 1 106 ? 7.758 8.874 6.893 1.00 91.12 106 TYR A O 1
ATOM 895 N N . TYR A 1 107 ? 7.794 10.934 7.821 1.00 89.06 107 TYR A N 1
ATOM 896 C CA . TYR A 1 107 ? 9.235 11.146 7.741 1.00 89.06 107 TYR A CA 1
ATOM 897 C C . TYR A 1 107 ? 9.816 11.312 9.152 1.00 89.06 107 TYR A C 1
ATOM 899 O O . TYR A 1 107 ? 9.156 11.903 10.016 1.00 89.06 107 TYR A O 1
ATOM 907 N N . PRO A 1 108 ? 11.055 10.852 9.394 1.00 87.06 108 PRO A N 1
ATOM 908 C CA . PRO A 1 108 ? 11.732 11.008 10.680 1.00 87.06 108 PRO A CA 1
ATOM 909 C C . PRO A 1 108 ? 11.739 12.463 11.155 1.00 87.06 108 PRO A C 1
ATOM 911 O O . PRO A 1 108 ? 11.947 13.383 10.362 1.00 87.06 108 PRO A O 1
ATOM 914 N N . ASN A 1 109 ? 11.518 12.669 12.456 1.00 78.94 109 ASN A N 1
ATOM 915 C CA . ASN A 1 109 ? 11.426 13.982 13.116 1.00 78.94 109 ASN A CA 1
ATOM 916 C C . ASN A 1 109 ? 10.266 14.881 12.642 1.00 78.94 109 ASN A C 1
ATOM 918 O O . ASN A 1 109 ? 10.174 16.027 13.074 1.00 78.94 109 ASN A O 1
ATOM 922 N N . GLY A 1 110 ? 9.363 14.384 11.787 1.00 69.31 110 GLY A N 1
ATOM 923 C CA . GLY A 1 110 ? 8.202 15.142 11.309 1.00 69.31 110 GLY A CA 1
ATOM 924 C C . GLY A 1 110 ? 8.552 16.357 10.441 1.00 69.31 110 GLY A C 1
ATOM 925 O O . GLY A 1 110 ? 7.699 17.216 10.217 1.00 69.31 110 GLY A O 1
ATOM 926 N N . GLU A 1 111 ? 9.795 16.452 9.962 1.00 73.00 111 GLU A N 1
ATOM 927 C CA . GLU A 1 111 ? 10.257 17.576 9.151 1.00 73.00 111 GLU A CA 1
ATOM 928 C C . GLU A 1 111 ? 9.789 17.434 7.699 1.00 73.00 111 GLU A C 1
ATOM 930 O O . GLU A 1 111 ? 10.087 16.449 7.021 1.00 73.00 111 GLU A O 1
ATOM 935 N N . PHE A 1 112 ? 9.106 18.461 7.191 1.00 74.12 112 PHE A N 1
ATOM 936 C CA . PHE A 1 112 ? 8.820 18.593 5.764 1.00 74.12 112 PHE A CA 1
ATOM 937 C C . PHE A 1 112 ? 10.030 19.207 5.060 1.00 74.12 112 PHE A C 1
ATOM 939 O O . PHE A 1 112 ? 10.263 20.413 5.151 1.00 74.12 112 PHE A O 1
ATOM 946 N N . LYS A 1 113 ? 10.798 18.368 4.362 1.00 83.00 113 LYS A N 1
ATOM 947 C CA . LYS A 1 113 ? 11.964 18.780 3.568 1.00 83.00 113 LYS A CA 1
ATOM 948 C C . LYS A 1 113 ? 11.619 18.877 2.085 1.00 83.00 113 LYS A C 1
ATOM 950 O O . LYS A 1 113 ? 10.605 18.337 1.636 1.00 83.00 113 LYS A O 1
ATOM 955 N N . HIS A 1 114 ? 12.462 19.568 1.320 1.00 86.00 114 HIS A N 1
ATOM 956 C CA . HIS A 1 114 ? 12.336 19.571 -0.133 1.00 86.00 114 HIS A CA 1
ATOM 957 C C . HIS A 1 114 ? 12.500 18.132 -0.667 1.00 86.00 114 HIS A C 1
ATOM 959 O O . HIS A 1 114 ? 13.322 17.389 -0.124 1.00 86.00 114 HIS A O 1
ATOM 965 N N . PRO A 1 115 ? 11.768 17.707 -1.718 1.00 85.06 115 PRO A N 1
ATOM 966 C CA . PRO A 1 115 ? 11.876 16.346 -2.249 1.00 85.06 115 PRO A CA 1
ATOM 967 C C . PRO A 1 115 ? 13.308 15.907 -2.582 1.00 85.06 115 PRO A C 1
ATOM 969 O O . PRO A 1 115 ? 13.657 14.756 -2.344 1.00 85.06 115 PRO A O 1
ATOM 972 N N . ASP A 1 116 ? 14.154 16.815 -3.075 1.00 88.19 116 ASP A N 1
ATOM 973 C CA . ASP A 1 116 ? 15.563 16.508 -3.365 1.00 88.19 116 ASP A CA 1
ATOM 974 C C . ASP A 1 116 ? 16.378 16.196 -2.102 1.00 88.19 116 ASP A C 1
ATOM 976 O O . ASP A 1 116 ? 17.191 15.271 -2.112 1.00 88.19 116 ASP A O 1
ATOM 980 N N . ASP A 1 117 ? 16.117 16.902 -0.998 1.00 90.19 117 ASP A N 1
ATOM 981 C CA . ASP A 1 117 ? 16.766 16.636 0.288 1.00 90.19 117 ASP A CA 1
ATOM 982 C C . ASP A 1 117 ? 16.305 15.292 0.858 1.00 90.19 117 ASP A C 1
ATOM 984 O O . ASP A 1 117 ? 17.118 14.521 1.364 1.00 90.19 117 ASP A O 1
ATOM 988 N N . ILE A 1 118 ? 15.006 14.987 0.743 1.00 88.00 118 ILE A N 1
ATOM 989 C CA . ILE A 1 118 ? 14.440 13.691 1.147 1.00 88.00 118 ILE A CA 1
ATOM 990 C C . ILE A 1 118 ? 15.083 12.564 0.338 1.00 88.00 118 ILE A C 1
ATOM 992 O O . ILE A 1 118 ? 15.512 11.573 0.920 1.00 88.00 118 ILE A O 1
ATOM 996 N N . ASN A 1 119 ? 15.187 12.717 -0.985 1.00 86.00 119 ASN A N 1
ATOM 997 C CA . ASN A 1 119 ? 15.803 11.714 -1.853 1.00 86.00 119 ASN A CA 1
ATOM 998 C C . ASN A 1 119 ? 17.257 11.449 -1.457 1.00 86.00 119 ASN A C 1
ATOM 1000 O O . ASN A 1 119 ? 17.654 10.293 -1.351 1.00 86.00 119 ASN A O 1
ATOM 1004 N N . LYS A 1 120 ? 18.026 12.508 -1.181 1.00 89.25 120 LYS A N 1
ATOM 1005 C CA . LYS A 1 120 ? 19.405 12.374 -0.714 1.00 89.25 120 LYS A CA 1
ATOM 1006 C C . LYS A 1 120 ? 19.486 11.653 0.634 1.00 89.25 120 LYS A C 1
ATOM 1008 O O . LYS A 1 120 ? 20.303 10.758 0.795 1.00 89.25 120 LYS A O 1
ATOM 1013 N N . LEU A 1 121 ? 18.619 11.995 1.588 1.00 90.19 121 LEU A N 1
ATOM 1014 C CA . LEU A 1 121 ? 18.580 11.327 2.894 1.00 90.19 121 LEU A CA 1
ATOM 1015 C C . LEU A 1 121 ? 18.194 9.848 2.781 1.00 90.19 121 LEU A C 1
ATOM 1017 O O . LEU A 1 121 ? 18.779 9.020 3.465 1.00 90.19 121 LEU A O 1
ATOM 1021 N N . ILE A 1 122 ? 17.245 9.500 1.910 1.00 86.62 122 ILE A N 1
ATOM 1022 C CA . ILE A 1 122 ? 16.870 8.101 1.658 1.00 86.62 122 ILE A CA 1
ATOM 1023 C C . ILE A 1 122 ? 18.025 7.318 1.010 1.00 86.62 122 ILE A C 1
ATOM 1025 O O . ILE A 1 122 ? 18.151 6.122 1.261 1.00 86.62 122 ILE A O 1
ATOM 1029 N N . GLU A 1 123 ? 18.841 7.965 0.173 1.00 84.75 123 GLU A N 1
ATOM 1030 C CA . GLU A 1 123 ? 20.010 7.348 -0.471 1.00 84.75 123 GLU A CA 1
ATOM 1031 C C . GLU A 1 123 ? 21.201 7.185 0.489 1.00 84.75 123 GLU A C 1
ATOM 1033 O O . GLU A 1 123 ? 21.861 6.147 0.459 1.00 84.75 123 GLU A O 1
ATOM 1038 N N . ASP A 1 124 ? 21.455 8.182 1.341 1.00 88.69 124 ASP A N 1
ATOM 1039 C CA . ASP A 1 124 ? 22.683 8.279 2.138 1.00 88.69 124 ASP A CA 1
ATOM 1040 C C . ASP A 1 124 ? 22.521 7.808 3.602 1.00 88.69 124 ASP A C 1
ATOM 1042 O O . ASP A 1 124 ? 23.512 7.440 4.237 1.00 88.69 124 ASP A O 1
ATOM 1046 N N . ASP 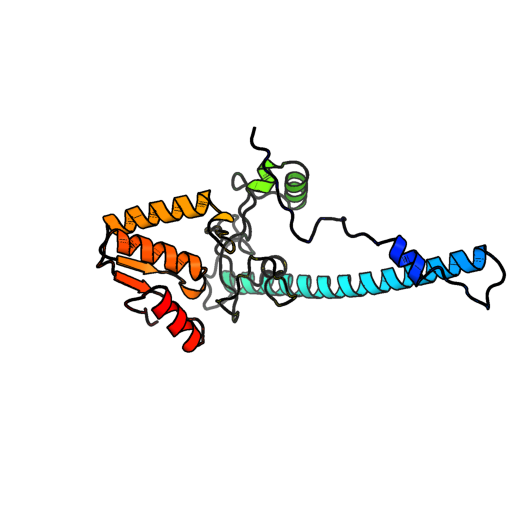A 1 125 ? 21.305 7.825 4.167 1.00 89.00 125 ASP A N 1
ATOM 1047 C CA . ASP A 1 125 ? 21.043 7.552 5.589 1.00 89.00 125 ASP A CA 1
ATOM 1048 C C . ASP A 1 125 ? 20.073 6.376 5.788 1.00 89.00 125 ASP A C 1
ATOM 1050 O O . ASP A 1 125 ? 18.848 6.486 5.676 1.00 89.00 125 ASP A O 1
ATOM 1054 N N . ILE A 1 126 ? 20.650 5.235 6.175 1.00 85.19 126 ILE A N 1
ATOM 1055 C CA . ILE A 1 126 ? 19.924 3.997 6.467 1.00 85.19 126 ILE A CA 1
ATOM 1056 C C . ILE A 1 126 ? 18.882 4.173 7.580 1.00 85.19 126 ILE A C 1
ATOM 1058 O O . ILE A 1 126 ? 17.791 3.611 7.499 1.00 85.1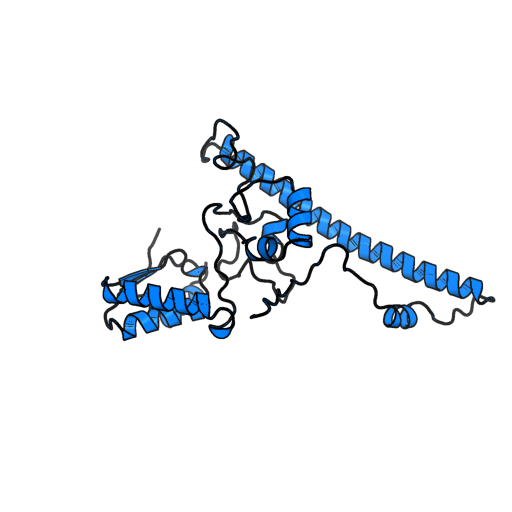9 126 ILE A O 1
ATOM 1062 N N . ASN A 1 127 ? 19.174 4.977 8.607 1.00 85.31 127 ASN A N 1
ATOM 1063 C CA . ASN A 1 127 ? 18.231 5.213 9.697 1.00 85.31 127 ASN A CA 1
ATOM 1064 C C . ASN A 1 127 ? 17.069 6.062 9.199 1.00 85.31 127 ASN A C 1
ATOM 1066 O O . ASN A 1 127 ? 15.920 5.772 9.520 1.00 85.31 127 ASN A O 1
ATOM 1070 N N . TYR A 1 128 ? 17.347 7.074 8.376 1.00 88.75 128 TYR A N 1
ATOM 1071 C CA . TYR A 1 128 ? 16.290 7.872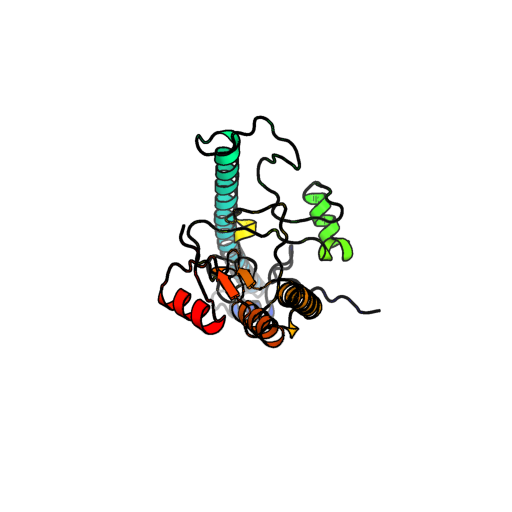 7.770 1.00 88.75 128 TYR A CA 1
ATOM 1072 C C . TYR A 1 128 ? 15.367 7.001 6.909 1.00 88.75 128 TYR A C 1
ATOM 1074 O O . TYR A 1 128 ? 14.146 7.064 7.054 1.00 88.75 128 TYR A O 1
ATOM 1082 N N . GLN A 1 129 ? 15.947 6.125 6.082 1.00 86.50 129 GLN A N 1
ATOM 1083 C CA . GLN A 1 129 ? 15.206 5.194 5.233 1.00 86.50 129 GLN A CA 1
ATOM 1084 C C . GLN A 1 129 ? 14.300 4.245 6.034 1.00 86.50 129 GLN A C 1
ATOM 1086 O O . GLN A 1 129 ? 13.151 4.037 5.644 1.00 86.50 129 GLN A O 1
ATOM 1091 N N . LEU A 1 130 ? 14.777 3.698 7.159 1.00 84.44 130 LEU A N 1
ATOM 1092 C CA . LEU A 1 130 ? 14.012 2.764 8.002 1.00 84.44 130 LEU A CA 1
ATOM 1093 C C . LEU A 1 130 ? 12.723 3.360 8.576 1.00 84.44 130 LEU A C 1
ATOM 1095 O O . LEU A 1 130 ? 11.763 2.633 8.828 1.00 84.44 130 LEU A O 1
ATOM 1099 N N . TYR A 1 131 ? 12.706 4.672 8.792 1.00 88.00 131 TYR A N 1
ATOM 1100 C CA . TYR A 1 131 ? 11.606 5.373 9.447 1.00 88.00 131 TYR A CA 1
ATOM 1101 C C . TYR A 1 131 ? 10.752 6.195 8.470 1.00 88.00 131 TYR A C 1
ATOM 1103 O O . TYR A 1 131 ? 9.869 6.933 8.909 1.00 88.00 131 TYR A O 1
ATOM 1111 N N . VAL A 1 132 ? 10.955 6.042 7.155 1.00 90.31 132 VAL A N 1
ATOM 1112 C CA . VAL A 1 132 ? 10.012 6.537 6.142 1.00 90.31 132 VAL A CA 1
ATOM 1113 C C . VAL A 1 132 ? 8.887 5.514 5.997 1.00 90.31 132 VAL A C 1
ATOM 1115 O O . VAL A 1 132 ? 9.067 4.443 5.421 1.00 90.31 132 VAL A O 1
ATOM 1118 N N . MET A 1 133 ? 7.713 5.824 6.545 1.00 91.25 133 MET A N 1
ATOM 1119 C CA . MET A 1 133 ? 6.618 4.857 6.686 1.00 91.25 133 MET A CA 1
ATOM 1120 C C . MET A 1 133 ? 5.365 5.325 5.957 1.00 91.25 133 MET A C 1
ATOM 1122 O O . MET A 1 133 ? 4.968 6.479 6.071 1.00 91.25 133 MET A O 1
ATOM 1126 N N . ALA A 1 134 ? 4.710 4.432 5.220 1.00 92.44 134 ALA A N 1
ATOM 1127 C CA . ALA A 1 134 ? 3.501 4.773 4.481 1.00 92.44 134 ALA A CA 1
ATOM 1128 C C . ALA A 1 134 ? 2.304 5.006 5.418 1.00 92.44 134 ALA A C 1
ATOM 1130 O O . ALA A 1 134 ? 2.064 4.236 6.352 1.00 92.44 134 ALA A O 1
ATOM 1131 N N . HIS A 1 135 ? 1.520 6.043 5.136 1.00 93.56 135 HIS A N 1
ATOM 1132 C CA . HIS A 1 135 ? 0.238 6.264 5.794 1.00 93.56 135 HIS A CA 1
ATOM 1133 C C . HIS A 1 135 ? -0.828 5.286 5.288 1.00 93.56 135 HIS A C 1
ATOM 1135 O O . HIS A 1 135 ? -0.788 4.825 4.142 1.00 93.56 135 HIS A O 1
ATOM 1141 N N . ASN A 1 136 ? -1.774 4.954 6.165 1.00 94.00 136 ASN A N 1
ATOM 1142 C CA . ASN A 1 136 ? -2.945 4.145 5.844 1.00 94.00 136 ASN A CA 1
ATOM 1143 C C . ASN A 1 136 ? -4.044 5.002 5.185 1.00 94.00 136 ASN A C 1
ATOM 1145 O O . ASN A 1 136 ? -3.918 6.222 5.076 1.00 94.00 136 ASN A O 1
ATOM 1149 N N . GLY A 1 137 ? -5.123 4.364 4.742 1.00 93.25 137 GLY A N 1
ATOM 1150 C CA . GLY A 1 137 ? -6.269 5.024 4.136 1.00 93.25 137 GLY A CA 1
ATOM 1151 C C . GLY A 1 137 ? -7.174 4.029 3.424 1.00 93.25 137 GLY A C 1
ATOM 1152 O O . GLY A 1 137 ? -7.154 2.833 3.716 1.00 93.25 137 GLY A O 1
ATOM 1153 N N . TRP A 1 138 ? -7.922 4.525 2.447 1.00 91.25 138 TRP A N 1
ATOM 1154 C CA . TRP A 1 138 ? -8.785 3.715 1.589 1.00 91.25 138 TRP A CA 1
ATOM 1155 C C . TRP A 1 138 ? -8.773 4.234 0.151 1.00 91.25 138 TRP A C 1
ATOM 1157 O O . TRP A 1 138 ? -8.438 5.390 -0.108 1.00 91.25 138 TRP A O 1
ATOM 1167 N N . ILE A 1 139 ? -9.113 3.372 -0.805 1.00 90.81 139 ILE A N 1
ATOM 1168 C CA . ILE A 1 139 ? -9.179 3.723 -2.226 1.00 90.81 139 ILE A CA 1
ATOM 1169 C C . ILE A 1 139 ? -10.642 3.686 -2.657 1.00 90.81 139 ILE A C 1
ATOM 1171 O O . ILE A 1 139 ? -11.364 2.724 -2.392 1.00 90.81 139 ILE A O 1
ATOM 1175 N N . MET A 1 140 ? -11.084 4.747 -3.327 1.00 88.12 140 MET A N 1
ATOM 1176 C CA . MET A 1 140 ? -12.450 4.851 -3.829 1.00 88.12 140 MET A CA 1
ATOM 1177 C C . MET A 1 140 ? -12.744 3.745 -4.853 1.00 88.12 140 MET A C 1
ATOM 1179 O O . MET A 1 140 ? -12.011 3.598 -5.831 1.00 88.12 140 MET A O 1
ATOM 1183 N N . ASN A 1 141 ? -13.861 3.032 -4.666 1.00 84.75 141 ASN A N 1
ATOM 1184 C CA . ASN A 1 141 ? -14.331 1.951 -5.545 1.00 84.75 141 ASN A CA 1
ATOM 1185 C C . ASN A 1 141 ? -13.313 0.817 -5.758 1.00 84.75 141 ASN A C 1
ATOM 1187 O O . ASN A 1 141 ? -13.269 0.223 -6.840 1.00 84.75 141 ASN A O 1
ATOM 1191 N N . ASP A 1 142 ? -12.478 0.538 -4.758 1.00 84.81 142 ASP A N 1
ATOM 1192 C CA . ASP A 1 142 ? -11.521 -0.560 -4.823 1.00 84.81 142 ASP A CA 1
ATOM 1193 C C . ASP A 1 142 ? -12.026 -1.834 -4.144 1.00 84.81 142 ASP A C 1
ATOM 1195 O O . ASP A 1 142 ? -12.987 -1.806 -3.378 1.00 84.81 142 ASP A O 1
ATOM 1199 N N . ASP A 1 143 ? -11.363 -2.954 -4.432 1.00 83.88 143 ASP A N 1
ATOM 1200 C CA . ASP A 1 143 ? -11.557 -4.194 -3.686 1.00 83.88 143 ASP A CA 1
ATOM 1201 C C . ASP A 1 143 ? -10.943 -4.044 -2.280 1.00 83.88 143 ASP A C 1
ATOM 1203 O O . ASP A 1 143 ? -9.714 -3.974 -2.171 1.00 83.88 143 ASP A O 1
ATOM 1207 N N . PRO A 1 144 ? -11.754 -4.014 -1.203 1.00 79.19 144 PRO A N 1
ATOM 1208 C CA . PRO A 1 144 ? -11.257 -3.842 0.161 1.00 79.19 144 PRO A CA 1
ATOM 1209 C C . PRO A 1 144 ? -10.350 -4.985 0.627 1.00 79.19 144 PRO A C 1
ATOM 1211 O O . PRO A 1 144 ? -9.564 -4.806 1.555 1.00 79.19 144 PRO A O 1
ATOM 1214 N N . LEU A 1 145 ? -10.452 -6.160 -0.002 1.00 81.88 145 LEU A N 1
ATOM 1215 C CA . LEU A 1 145 ? -9.620 -7.316 0.323 1.00 81.88 145 LEU A CA 1
ATOM 1216 C C . LEU A 1 145 ? -8.226 -7.215 -0.304 1.00 81.88 145 LEU A C 1
ATOM 1218 O O . LEU A 1 145 ? -7.338 -7.995 0.045 1.00 81.88 145 LEU A O 1
ATOM 1222 N N . ARG A 1 146 ? -8.010 -6.270 -1.229 1.00 80.31 146 ARG A N 1
ATOM 1223 C CA . ARG A 1 146 ? -6.701 -6.047 -1.835 1.00 80.31 146 ARG A CA 1
ATOM 1224 C C . ARG A 1 146 ? -5.823 -5.214 -0.908 1.00 80.31 146 ARG A C 1
ATOM 1226 O O . ARG A 1 146 ? -6.113 -4.059 -0.605 1.00 80.31 146 ARG A O 1
ATOM 1233 N N . HIS A 1 147 ? -4.670 -5.763 -0.542 1.00 80.25 147 HIS A N 1
ATOM 1234 C CA . HIS A 1 147 ? -3.638 -5.019 0.171 1.00 80.25 147 HIS A CA 1
ATOM 1235 C C . HIS A 1 147 ? -2.956 -4.010 -0.761 1.00 80.25 147 HIS A C 1
ATOM 1237 O O . HIS A 1 147 ? -1.998 -4.324 -1.458 1.00 80.25 147 HIS A O 1
ATOM 1243 N N . PHE A 1 148 ? -3.447 -2.770 -0.768 1.00 83.81 148 PHE A N 1
ATOM 1244 C CA . PHE A 1 148 ? -2.945 -1.717 -1.659 1.00 83.81 148 PHE A CA 1
ATOM 1245 C C . PHE A 1 148 ? -1.486 -1.309 -1.398 1.00 83.81 148 PHE A C 1
ATOM 1247 O O . PHE A 1 148 ? -0.830 -0.785 -2.289 1.00 83.81 148 PHE A O 1
ATOM 1254 N N . ALA A 1 149 ? -0.972 -1.542 -0.187 1.00 83.31 149 ALA A N 1
ATOM 1255 C CA . ALA A 1 149 ? 0.409 -1.223 0.177 1.00 83.31 149 ALA A CA 1
ATOM 1256 C C . ALA A 1 149 ? 1.398 -2.375 -0.075 1.00 83.31 149 ALA A C 1
ATOM 1258 O O . ALA A 1 149 ? 2.602 -2.186 0.098 1.00 83.31 149 ALA A O 1
ATOM 1259 N N . GLU A 1 150 ? 0.918 -3.566 -0.440 1.00 75.31 150 GLU A N 1
ATOM 1260 C CA . GLU A 1 150 ? 1.787 -4.701 -0.751 1.00 75.31 150 GLU A CA 1
ATOM 1261 C C . GLU A 1 150 ? 2.218 -4.682 -2.219 1.00 75.31 150 GLU A C 1
ATOM 1263 O O . GLU A 1 150 ? 1.495 -4.223 -3.105 1.00 75.31 150 GLU A O 1
ATOM 1268 N N . GLN A 1 151 ? 3.421 -5.199 -2.481 1.00 64.88 151 GLN A N 1
ATOM 1269 C CA . GLN A 1 151 ? 3.839 -5.490 -3.848 1.00 64.88 151 GLN A CA 1
ATOM 1270 C C . GLN A 1 151 ? 3.036 -6.691 -4.343 1.00 64.88 151 GLN A C 1
ATOM 1272 O O . GLN A 1 151 ? 3.146 -7.781 -3.788 1.00 64.88 151 GLN A O 1
ATOM 1277 N N . GLY A 1 152 ? 2.212 -6.481 -5.366 1.00 54.75 152 GLY A N 1
ATOM 1278 C CA . GLY A 1 152 ? 1.522 -7.566 -6.045 1.00 54.75 152 GLY A CA 1
ATOM 1279 C C . GLY A 1 152 ? 2.501 -8.457 -6.812 1.00 54.75 152 GLY A C 1
ATOM 1280 O O . GLY A 1 152 ? 3.523 -8.007 -7.325 1.00 54.75 152 GLY A O 1
ATOM 1281 N N . GLU A 1 153 ? 2.175 -9.745 -6.923 1.00 43.81 153 GLU A N 1
ATOM 1282 C CA . GLU A 1 153 ? 2.843 -10.655 -7.869 1.00 43.81 153 GLU A CA 1
ATOM 1283 C C . GLU A 1 153 ? 2.340 -10.446 -9.312 1.00 43.81 153 GLU A C 1
ATOM 1285 O O . GLU A 1 153 ? 2.989 -10.841 -10.283 1.00 43.81 153 GLU A O 1
ATOM 1290 N N . PHE A 1 154 ? 1.189 -9.785 -9.467 1.00 40.88 154 PHE A N 1
ATOM 1291 C CA . PHE A 1 154 ? 0.517 -9.552 -10.739 1.00 40.88 154 PHE A CA 1
ATOM 1292 C C . PHE A 1 154 ? 0.175 -8.068 -10.881 1.00 40.88 154 PHE A C 1
ATOM 1294 O O . PHE A 1 154 ? -0.388 -7.483 -9.963 1.00 40.88 154 PHE A O 1
ATOM 1301 N N . TYR A 1 155 ? 0.464 -7.507 -12.064 1.00 41.72 155 TYR A N 1
ATOM 1302 C CA . TYR A 1 155 ? 0.352 -6.100 -12.500 1.00 41.72 155 TYR A CA 1
ATOM 1303 C C . TYR A 1 155 ? -1.050 -5.443 -12.397 1.00 41.72 155 TYR A C 1
ATOM 1305 O O . TYR A 1 155 ? -1.452 -4.670 -13.271 1.00 41.72 155 TYR A O 1
ATOM 1313 N N . PHE A 1 156 ? -1.835 -5.718 -11.360 1.00 40.44 156 PHE A N 1
ATOM 1314 C CA . PHE A 1 156 ? -3.186 -5.201 -11.203 1.00 40.44 156 PHE A CA 1
ATOM 1315 C C . PHE A 1 156 ? -3.281 -4.178 -10.073 1.00 40.44 156 PHE A C 1
ATOM 1317 O O . PHE A 1 156 ? -3.248 -4.513 -8.897 1.00 40.44 156 PHE A O 1
ATOM 1324 N N . LYS A 1 157 ? -3.482 -2.925 -10.503 1.00 50.53 157 LYS A N 1
ATOM 1325 C CA . LYS A 1 157 ? -4.108 -1.757 -9.843 1.00 50.53 157 LYS A CA 1
ATOM 1326 C C . LYS A 1 157 ? -3.647 -1.303 -8.440 1.00 50.53 157 LYS A C 1
ATOM 1328 O O . LYS A 1 157 ? -3.796 -0.114 -8.188 1.00 50.53 157 LYS A O 1
ATOM 1333 N N . GLY A 1 158 ? -3.073 -2.141 -7.576 1.00 55.09 158 GLY A N 1
ATOM 1334 C CA . GLY A 1 158 ? -2.670 -1.774 -6.208 1.00 55.09 158 GLY A CA 1
ATOM 1335 C C . GLY A 1 158 ? -1.276 -1.148 -6.086 1.00 55.09 158 GLY A C 1
ATOM 1336 O O . GLY A 1 158 ? -1.128 -0.147 -5.400 1.00 55.09 158 GLY A O 1
ATOM 1337 N N . GLU A 1 159 ? -0.278 -1.675 -6.807 1.00 65.94 159 GLU A N 1
ATOM 1338 C CA . GLU A 1 159 ? 1.154 -1.355 -6.597 1.00 65.94 159 GLU A CA 1
ATOM 1339 C C . GLU A 1 159 ? 1.519 0.132 -6.750 1.00 65.94 159 GLU A C 1
ATOM 1341 O O . GLU A 1 159 ? 2.468 0.613 -6.136 1.00 65.94 159 GLU A O 1
ATOM 1346 N N . ASP A 1 160 ? 0.754 0.869 -7.556 1.00 81.31 160 ASP A N 1
ATOM 1347 C CA . ASP A 1 160 ? 1.024 2.270 -7.869 1.00 81.31 160 ASP A CA 1
ATOM 1348 C C . ASP A 1 160 ? 0.127 3.238 -7.075 1.00 81.31 160 ASP A C 1
ATOM 1350 O O . ASP A 1 160 ? 0.145 4.432 -7.366 1.00 81.31 160 ASP A O 1
ATOM 1354 N N . CYS A 1 161 ? -0.692 2.787 -6.113 1.00 89.12 161 CYS A N 1
ATOM 1355 C CA . CYS A 1 161 ? -1.724 3.650 -5.514 1.00 89.12 161 CYS A CA 1
ATOM 1356 C C . CYS A 1 161 ? -1.141 4.891 -4.821 1.00 89.12 161 CYS A C 1
ATOM 1358 O O . CYS A 1 161 ? -1.711 5.978 -4.915 1.00 89.12 161 CYS A O 1
ATOM 1360 N N . TYR A 1 162 ? 0.023 4.752 -4.178 1.00 91.38 162 TYR A N 1
ATOM 1361 C CA . TYR A 1 162 ? 0.755 5.866 -3.577 1.00 91.38 162 TYR A CA 1
ATOM 1362 C C . TYR A 1 162 ? 1.336 6.802 -4.645 1.00 91.38 162 TYR A C 1
ATOM 1364 O O . TYR A 1 162 ? 1.214 8.020 -4.525 1.00 91.38 162 TYR A O 1
ATOM 1372 N N . LEU A 1 163 ? 1.903 6.249 -5.726 1.00 90.81 163 LEU A N 1
ATOM 1373 C CA . LEU A 1 163 ? 2.462 7.021 -6.843 1.00 90.81 163 LEU A CA 1
ATOM 1374 C C . LEU A 1 163 ? 1.375 7.817 -7.577 1.00 90.81 163 LEU A C 1
ATOM 1376 O O . LEU A 1 163 ? 1.536 9.005 -7.846 1.00 90.81 163 LEU A O 1
ATOM 1380 N N . ARG A 1 164 ? 0.251 7.161 -7.872 1.00 92.81 164 ARG A N 1
ATOM 1381 C CA . ARG A 1 164 ? -0.922 7.731 -8.542 1.00 92.81 164 ARG A CA 1
ATOM 1382 C C . ARG A 1 164 ? -1.783 8.580 -7.618 1.00 92.81 164 ARG A C 1
ATOM 1384 O O . ARG A 1 164 ? -2.734 9.185 -8.098 1.00 92.81 164 ARG A O 1
ATOM 1391 N N . ARG A 1 165 ? -1.497 8.615 -6.311 1.00 94.00 165 ARG A N 1
ATOM 1392 C CA . ARG A 1 165 ? -2.327 9.284 -5.294 1.00 94.00 165 ARG A CA 1
ATOM 1393 C C . ARG A 1 165 ? -3.790 8.816 -5.319 1.00 94.00 165 ARG A C 1
ATOM 1395 O O . ARG A 1 165 ? -4.698 9.601 -5.082 1.00 94.00 165 ARG A O 1
ATOM 1402 N N . ASP A 1 166 ? -4.013 7.542 -5.639 1.00 93.00 166 ASP A N 1
ATOM 1403 C CA . ASP A 1 166 ? -5.346 6.921 -5.644 1.00 93.00 166 ASP A CA 1
ATOM 1404 C C . ASP A 1 166 ? -5.884 6.714 -4.217 1.00 93.00 166 ASP A C 1
ATOM 1406 O O . ASP A 1 166 ? -7.094 6.640 -4.007 1.00 93.00 166 ASP A O 1
ATOM 1410 N N . LEU A 1 167 ? -4.978 6.622 -3.238 1.00 93.38 167 LEU A N 1
ATOM 1411 C CA . LEU A 1 167 ? -5.297 6.457 -1.825 1.00 93.38 167 LEU A CA 1
ATOM 1412 C C . LEU A 1 167 ? -5.789 7.779 -1.218 1.00 93.38 167 LEU A C 1
ATOM 1414 O O . LEU A 1 167 ? -5.096 8.797 -1.289 1.00 93.38 167 LEU A O 1
ATOM 1418 N N . ILE A 1 168 ? -6.953 7.727 -0.569 1.00 92.81 168 ILE A N 1
ATOM 1419 C CA . ILE A 1 168 ? -7.440 8.743 0.364 1.00 92.81 168 ILE A CA 1
ATOM 1420 C C . ILE A 1 168 ? -6.796 8.433 1.711 1.00 92.81 168 ILE A C 1
ATOM 1422 O O . ILE A 1 168 ? -7.208 7.535 2.443 1.00 92.81 168 ILE A O 1
ATOM 1426 N N . GLN A 1 169 ? -5.708 9.139 1.968 1.00 92.69 169 GLN A N 1
ATOM 1427 C CA . GLN A 1 169 ? -4.773 8.907 3.051 1.00 92.69 169 GLN A CA 1
ATOM 1428 C C . GLN A 1 169 ? -5.219 9.549 4.365 1.00 92.69 169 GLN A C 1
ATOM 1430 O O . GLN A 1 169 ? -5.724 10.672 4.397 1.00 92.69 169 GLN A O 1
ATOM 1435 N N . TRP A 1 170 ? -4.933 8.855 5.459 1.00 93.12 170 TRP A N 1
ATOM 1436 C CA . TRP A 1 170 ? -5.020 9.368 6.820 1.00 93.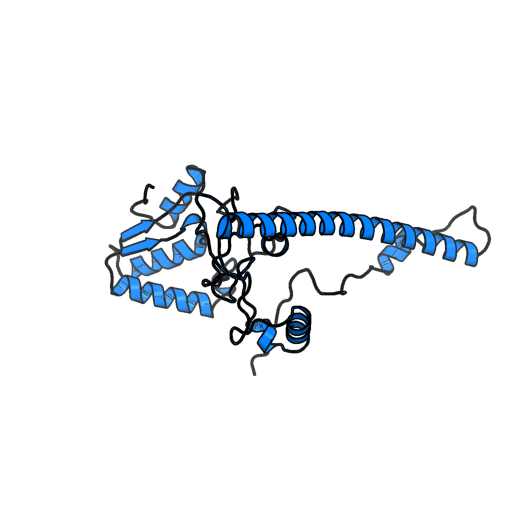12 170 TRP A CA 1
ATOM 1437 C C . TRP A 1 170 ? -3.610 9.730 7.290 1.00 93.12 170 TRP A C 1
ATOM 1439 O O . TRP A 1 170 ? -2.838 8.869 7.710 1.00 93.12 170 TRP A O 1
ATOM 1449 N N . SER A 1 171 ? -3.241 11.008 7.155 1.00 89.38 171 SER A N 1
ATOM 1450 C CA . SER A 1 171 ? -1.876 11.505 7.419 1.00 89.38 171 SER A CA 1
ATOM 1451 C C . SER A 1 171 ? -1.436 11.445 8.889 1.00 89.38 171 SER A C 1
ATOM 1453 O O . SER A 1 171 ? -0.325 11.847 9.219 1.00 89.38 171 SER A O 1
ATOM 1455 N N . ASP A 1 172 ? -2.294 10.963 9.776 1.00 89.12 172 ASP A N 1
ATOM 1456 C CA . ASP A 1 172 ? -2.043 10.705 11.191 1.00 89.12 172 ASP A CA 1
ATOM 1457 C C . ASP A 1 172 ? -1.850 9.209 11.502 1.00 89.12 172 ASP A C 1
ATOM 1459 O O . ASP A 1 172 ? -1.364 8.867 12.579 1.00 89.12 172 ASP A O 1
ATOM 1463 N N . LEU A 1 173 ? -2.164 8.308 10.562 1.00 93.00 173 LEU A N 1
ATOM 1464 C CA . LEU A 1 173 ? -2.136 6.860 10.776 1.00 93.00 173 LEU A CA 1
ATOM 1465 C C . LEU A 1 173 ? -1.097 6.181 9.888 1.00 93.00 173 LEU A C 1
ATOM 1467 O O . LEU A 1 173 ? -1.199 6.197 8.664 1.00 93.00 173 LEU A O 1
ATOM 1471 N N . ILE A 1 174 ? -0.097 5.546 10.498 1.00 93.50 174 ILE A N 1
ATOM 1472 C CA . ILE A 1 174 ? 0.883 4.714 9.786 1.00 93.50 174 ILE A CA 1
ATOM 1473 C C . ILE A 1 174 ? 0.271 3.338 9.493 1.00 93.50 174 ILE A C 1
ATOM 1475 O O . ILE A 1 174 ? -0.346 2.717 10.362 1.00 93.50 174 ILE A O 1
ATOM 1479 N N . LYS A 1 175 ? 0.456 2.831 8.270 1.00 93.25 175 LYS A N 1
ATOM 1480 C CA . LYS A 1 175 ? 0.035 1.478 7.894 1.00 93.25 175 LYS A CA 1
ATOM 1481 C C . LYS A 1 175 ? 0.986 0.445 8.498 1.00 93.25 175 LYS A C 1
ATOM 1483 O O . LYS A 1 175 ? 2.169 0.400 8.176 1.00 93.25 175 LYS A O 1
ATOM 1488 N N . LEU A 1 176 ? 0.439 -0.460 9.304 1.00 93.62 176 LEU A N 1
ATOM 1489 C CA . LEU A 1 176 ? 1.173 -1.608 9.836 1.00 93.62 176 LEU A CA 1
ATOM 1490 C C . LEU A 1 176 ? 1.273 -2.725 8.780 1.00 93.62 176 LEU A C 1
ATOM 1492 O O . LEU A 1 176 ? 0.268 -3.079 8.144 1.00 93.62 176 LEU A O 1
ATOM 1496 N N . ARG A 1 177 ? 2.482 -3.273 8.592 1.00 91.12 177 ARG A N 1
ATOM 1497 C CA . ARG A 1 177 ? 2.790 -4.348 7.633 1.00 91.12 177 ARG A CA 1
ATOM 1498 C C . ARG A 1 177 ? 2.990 -5.673 8.369 1.00 91.12 177 ARG A C 1
ATOM 1500 O O . ARG A 1 177 ? 4.058 -5.913 8.923 1.00 91.12 177 ARG A O 1
ATOM 1507 N N . PHE A 1 178 ? 1.967 -6.526 8.348 1.00 90.19 178 PHE A N 1
ATOM 1508 C CA . PHE A 1 178 ? 2.003 -7.841 9.000 1.00 90.19 178 PHE A CA 1
ATOM 1509 C C . PHE A 1 178 ? 2.565 -8.963 8.111 1.00 90.19 178 PHE A C 1
ATOM 1511 O O . PHE A 1 178 ? 2.998 -9.987 8.627 1.00 90.19 178 PHE A O 1
ATOM 1518 N N . GLY A 1 179 ? 2.585 -8.777 6.788 1.00 88.44 179 GLY A N 1
ATOM 1519 C CA . GLY A 1 179 ? 2.962 -9.835 5.853 1.00 88.44 179 GLY A CA 1
ATOM 1520 C C . GLY A 1 179 ? 1.929 -10.964 5.793 1.00 88.44 179 GLY A C 1
ATOM 1521 O O . GLY A 1 179 ? 0.755 -10.791 6.132 1.00 88.44 179 GLY A O 1
ATOM 1522 N N . SER A 1 180 ? 2.383 -12.132 5.351 1.00 88.31 180 SER A N 1
ATOM 1523 C CA . SER A 1 180 ? 1.536 -13.302 5.101 1.00 88.31 180 SER A CA 1
ATOM 1524 C C . SER A 1 180 ? 1.384 -14.221 6.316 1.00 88.31 180 SER A C 1
ATOM 1526 O O . SER A 1 180 ? 0.462 -15.034 6.363 1.00 88.31 180 SER A O 1
ATOM 1528 N N . ARG A 1 181 ? 2.291 -14.094 7.291 1.00 90.06 181 ARG A N 1
ATOM 1529 C CA . ARG A 1 181 ? 2.377 -14.931 8.494 1.00 90.06 181 ARG A CA 1
ATOM 1530 C C . ARG A 1 181 ? 3.111 -14.204 9.618 1.00 90.06 181 ARG A C 1
ATOM 1532 O O . ARG A 1 181 ? 3.850 -13.249 9.382 1.00 90.06 181 ARG A O 1
ATOM 1539 N N . ARG A 1 182 ? 2.972 -14.708 10.846 1.00 92.56 182 ARG A N 1
ATOM 1540 C CA . ARG A 1 182 ? 3.607 -14.147 12.054 1.00 92.56 182 ARG A CA 1
ATOM 1541 C C . ARG A 1 182 ? 5.131 -13.992 11.942 1.00 92.56 182 ARG A C 1
ATOM 1543 O O . ARG A 1 182 ? 5.683 -13.040 12.488 1.00 92.56 182 ARG A O 1
ATOM 1550 N N . GLU A 1 183 ? 5.812 -14.889 11.225 1.00 93.25 183 GLU A N 1
ATOM 1551 C CA . GLU A 1 183 ? 7.270 -14.852 11.038 1.00 93.25 183 GLU A CA 1
ATOM 1552 C C . GLU A 1 183 ? 7.736 -13.670 10.179 1.00 93.25 183 GLU A C 1
ATOM 1554 O O . GLU A 1 183 ? 8.895 -13.273 10.274 1.00 93.25 183 GLU A O 1
ATOM 1559 N N . ASP A 1 184 ? 6.848 -13.076 9.378 1.00 89.56 184 ASP A N 1
ATOM 1560 C CA . ASP A 1 184 ? 7.186 -11.934 8.527 1.00 89.56 184 ASP A CA 1
ATOM 1561 C C . ASP A 1 184 ? 7.241 -10.616 9.334 1.00 89.56 184 ASP A C 1
ATOM 1563 O O . ASP A 1 184 ? 7.787 -9.616 8.857 1.00 89.56 184 ASP A O 1
ATOM 1567 N N . CYS A 1 185 ? 6.679 -10.593 10.554 1.00 90.56 185 CYS A N 1
ATOM 1568 C CA . CYS A 1 185 ? 6.591 -9.406 11.413 1.00 90.56 185 CYS A CA 1
ATOM 1569 C C . CYS A 1 185 ? 6.654 -9.707 12.934 1.00 90.56 185 CYS A C 1
ATOM 1571 O O . CYS A 1 185 ? 5.840 -9.184 13.700 1.00 90.56 185 CYS A O 1
ATOM 1573 N N . PRO A 1 186 ? 7.626 -10.490 13.436 1.00 94.69 186 PRO A N 1
ATOM 1574 C CA . PRO A 1 186 ? 7.575 -11.085 14.778 1.00 94.69 186 PRO A CA 1
ATOM 1575 C C . PRO A 1 186 ? 7.371 -10.068 15.912 1.00 94.69 186 PRO A C 1
ATOM 1577 O O . PRO A 1 186 ? 6.537 -10.284 16.792 1.00 94.69 186 PRO A O 1
ATOM 1580 N N . SER A 1 187 ? 8.070 -8.929 15.875 1.00 94.56 187 SER A N 1
ATOM 1581 C CA . SER A 1 187 ? 7.935 -7.879 16.895 1.00 94.56 187 SER A CA 1
ATOM 1582 C C . SER A 1 187 ? 6.554 -7.218 16.879 1.00 94.56 187 SER A C 1
ATOM 1584 O O . SER A 1 187 ? 5.963 -6.990 17.933 1.00 94.56 187 SER A O 1
ATOM 1586 N N . LEU A 1 188 ? 6.017 -6.939 15.688 1.00 95.44 188 LEU A N 1
ATOM 1587 C CA . LEU A 1 188 ? 4.698 -6.329 15.521 1.00 95.44 188 LEU A CA 1
ATOM 1588 C C . LEU A 1 188 ? 3.583 -7.308 15.909 1.00 95.44 188 LEU A C 1
ATOM 1590 O O . LEU A 1 188 ? 2.648 -6.929 16.611 1.00 95.44 188 LEU A O 1
ATOM 1594 N N . TYR A 1 189 ? 3.706 -8.573 15.505 1.00 97.12 189 TYR A N 1
ATOM 1595 C CA . TYR A 1 189 ? 2.803 -9.637 15.926 1.00 97.12 189 TYR A CA 1
ATOM 1596 C C . TYR A 1 189 ? 2.789 -9.780 17.451 1.00 97.12 189 TYR A C 1
ATOM 1598 O O . TYR A 1 189 ? 1.721 -9.774 18.057 1.00 97.12 189 TYR A O 1
ATOM 1606 N N . SER A 1 190 ? 3.965 -9.839 18.089 1.00 97.88 190 SER A N 1
ATOM 1607 C CA . SER A 1 190 ? 4.070 -9.932 19.550 1.00 97.88 190 SER A CA 1
ATOM 1608 C C . SER A 1 190 ? 3.434 -8.731 20.247 1.00 97.88 190 SER A C 1
ATOM 1610 O O . SER A 1 190 ? 2.750 -8.906 21.255 1.00 97.88 190 SER A O 1
ATOM 1612 N N . TYR A 1 191 ? 3.632 -7.524 19.714 1.00 98.06 191 TYR A N 1
ATOM 1613 C CA . TYR A 1 191 ? 3.006 -6.314 20.240 1.00 98.06 191 TYR A CA 1
ATOM 1614 C C . TYR A 1 191 ? 1.476 -6.397 20.167 1.00 98.06 191 TYR A C 1
ATOM 1616 O O . TYR A 1 191 ? 0.793 -6.172 21.164 1.00 98.06 191 TYR A O 1
ATOM 1624 N N . MET A 1 192 ? 0.930 -6.784 19.010 1.00 98.06 192 MET A N 1
ATOM 1625 C CA . MET A 1 192 ? -0.518 -6.922 18.829 1.00 98.06 192 MET A CA 1
ATOM 1626 C C . MET A 1 192 ? -1.112 -8.057 19.659 1.00 98.06 192 MET A C 1
ATOM 1628 O O . MET A 1 192 ? -2.229 -7.922 20.159 1.00 98.06 192 MET A O 1
ATOM 1632 N N . LYS A 1 193 ? -0.366 -9.145 19.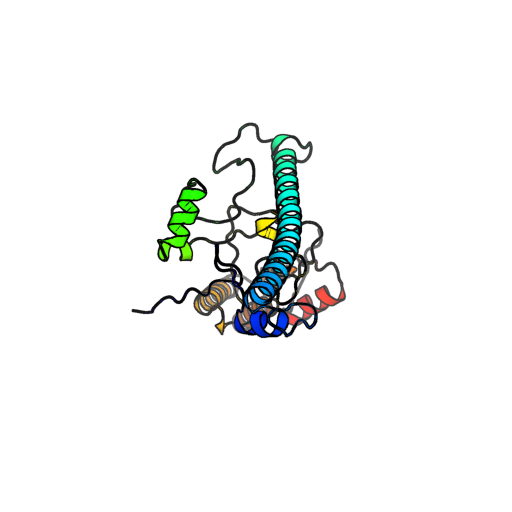863 1.00 98.06 193 LYS A N 1
ATOM 1633 C CA . LYS A 1 193 ? -0.775 -10.237 20.745 1.00 98.06 193 LYS A CA 1
ATOM 1634 C C . LYS A 1 193 ? -0.875 -9.763 22.194 1.00 98.06 193 LYS A C 1
ATOM 1636 O O . LYS A 1 193 ? -1.879 -10.028 22.848 1.00 98.06 193 LYS A O 1
ATOM 1641 N N . GLU A 1 194 ? 0.104 -9.003 22.682 1.00 98.62 194 GLU A N 1
ATOM 1642 C CA . GLU A 1 194 ? 0.047 -8.426 24.031 1.00 98.62 194 GLU A CA 1
ATOM 1643 C C . GLU A 1 194 ? -1.068 -7.380 24.168 1.00 98.62 194 GLU A C 1
ATOM 1645 O O . GLU A 1 194 ? -1.815 -7.398 25.145 1.00 98.62 194 GLU A O 1
ATOM 1650 N N . TYR A 1 195 ? -1.260 -6.524 23.162 1.00 98.44 195 TYR A N 1
ATOM 1651 C CA . TYR A 1 195 ? -2.396 -5.602 23.124 1.00 98.44 195 TYR A CA 1
ATOM 1652 C C . TYR A 1 195 ? -3.733 -6.351 23.204 1.00 98.44 195 TYR A C 1
ATOM 1654 O O . TYR A 1 195 ? -4.598 -6.009 24.007 1.00 98.44 195 TYR A O 1
ATOM 1662 N N . THR A 1 196 ? -3.875 -7.431 22.439 1.00 98.62 196 THR A N 1
ATOM 1663 C CA . THR A 1 196 ? -5.067 -8.282 22.459 1.00 98.62 196 THR A CA 1
ATOM 1664 C C . THR A 1 196 ? -5.277 -8.927 23.826 1.00 98.62 196 THR A C 1
ATOM 1666 O O . THR A 1 196 ? -6.405 -8.940 24.320 1.00 98.62 196 THR A O 1
ATOM 1669 N N . ARG A 1 197 ? -4.198 -9.379 24.486 1.00 98.69 197 ARG A N 1
ATOM 1670 C CA . ARG A 1 197 ? -4.248 -9.878 25.868 1.00 98.69 197 ARG A CA 1
ATOM 1671 C C . ARG A 1 197 ? -4.846 -8.831 26.803 1.00 98.69 197 ARG A C 1
ATOM 1673 O O . ARG A 1 197 ? -5.775 -9.141 27.540 1.00 98.69 197 ARG A O 1
ATOM 1680 N N . LEU A 1 198 ? -4.336 -7.598 26.748 1.00 98.62 198 LEU A N 1
ATOM 1681 C CA . LEU A 1 198 ? -4.800 -6.487 27.582 1.00 98.62 198 LEU A CA 1
ATOM 1682 C C . LEU A 1 198 ? -6.280 -6.178 27.345 1.00 98.62 198 LEU A C 1
ATOM 1684 O O . LEU A 1 198 ? -7.024 -5.999 28.311 1.00 98.62 198 LEU A O 1
ATOM 1688 N N . VAL A 1 199 ? -6.728 -6.149 26.086 1.00 98.56 199 VAL A N 1
ATOM 1689 C CA . VAL A 1 199 ? -8.145 -5.933 25.762 1.00 98.56 199 VAL A CA 1
ATOM 1690 C C . VAL A 1 199 ? -9.003 -7.070 26.327 1.00 98.56 199 VAL A C 1
ATOM 1692 O O . VAL A 1 199 ? -9.989 -6.795 27.010 1.00 98.56 199 VAL A O 1
ATOM 1695 N N . ALA A 1 200 ? -8.610 -8.328 26.114 1.00 98.56 200 ALA A N 1
ATOM 1696 C CA . ALA A 1 200 ? -9.360 -9.505 26.552 1.00 98.56 200 ALA A CA 1
ATOM 1697 C C . ALA A 1 200 ? -9.454 -9.650 28.079 1.00 98.56 200 ALA A C 1
ATOM 1699 O O . ALA A 1 200 ? -10.475 -10.112 28.587 1.00 98.56 200 ALA A O 1
ATOM 1700 N N . THR A 1 201 ? -8.422 -9.230 28.823 1.00 98.50 201 THR A N 1
ATOM 1701 C CA . THR A 1 201 ? -8.451 -9.237 30.297 1.00 98.50 201 THR A CA 1
ATOM 1702 C C . THR A 1 201 ? -9.234 -8.075 30.900 1.00 98.50 201 THR A C 1
ATOM 1704 O O . THR A 1 201 ? -9.589 -8.131 32.073 1.00 98.50 201 THR A O 1
ATOM 1707 N N . THR A 1 202 ? -9.464 -7.006 30.133 1.00 98.56 202 THR A N 1
ATOM 1708 C CA . THR A 1 202 ? -10.057 -5.760 30.649 1.00 98.56 202 THR A CA 1
ATOM 1709 C C . THR A 1 202 ? -11.523 -5.611 30.253 1.00 98.56 202 THR A C 1
ATOM 1711 O O . THR A 1 202 ? -12.328 -5.113 31.038 1.00 98.56 202 THR A O 1
ATOM 1714 N N . PHE A 1 203 ? -11.882 -6.030 29.040 1.00 98.62 203 PHE A N 1
ATOM 1715 C CA . PHE A 1 203 ? -13.201 -5.813 28.457 1.00 98.62 203 PHE A CA 1
ATOM 1716 C C . PHE A 1 203 ? -13.917 -7.132 28.158 1.00 98.62 203 PHE A C 1
ATOM 1718 O O . PHE A 1 203 ? -13.307 -8.175 27.936 1.00 98.62 203 PHE A O 1
ATOM 1725 N N . HIS A 1 204 ? -15.245 -7.065 28.082 1.00 98.31 204 HIS A N 1
ATOM 1726 C CA . HIS A 1 204 ? -16.087 -8.201 27.695 1.00 98.31 204 HIS A CA 1
ATOM 1727 C C . HIS A 1 204 ? -16.053 -8.497 26.189 1.00 98.31 204 HIS A C 1
ATOM 1729 O O . HIS A 1 204 ? -16.596 -9.508 25.753 1.00 98.31 204 HIS A O 1
ATOM 1735 N N . GLY A 1 205 ? -15.470 -7.609 25.386 1.00 98.25 205 GLY A N 1
ATOM 1736 C CA . GLY A 1 205 ? -15.462 -7.721 23.937 1.00 98.25 205 GLY A CA 1
ATOM 1737 C C . GLY A 1 205 ? -14.741 -6.569 23.250 1.00 98.25 205 GLY A C 1
ATOM 1738 O O . GLY A 1 205 ? -14.270 -5.638 23.905 1.00 98.25 205 GLY A O 1
ATOM 1739 N N . CYS A 1 206 ? -14.689 -6.619 21.921 1.00 98.06 206 CYS A N 1
ATOM 1740 C CA . CYS A 1 206 ? -14.129 -5.569 21.078 1.00 98.06 206 CYS A CA 1
ATOM 1741 C C . CYS A 1 206 ? -15.055 -5.202 19.910 1.00 98.06 206 CYS A C 1
ATOM 1743 O O . CYS A 1 206 ? -15.973 -5.939 19.537 1.00 98.06 206 CYS A O 1
ATOM 1745 N N . ARG A 1 207 ? -14.769 -4.039 19.319 1.00 97.75 207 ARG A N 1
ATOM 1746 C CA . ARG A 1 207 ? -15.248 -3.640 17.997 1.00 97.75 207 ARG A CA 1
ATOM 1747 C C . ARG A 1 207 ? -14.061 -3.652 17.036 1.00 97.75 207 ARG A C 1
ATOM 1749 O O . ARG A 1 207 ? -13.115 -2.897 17.242 1.00 97.75 207 ARG A O 1
ATOM 1756 N N . LEU A 1 208 ? -14.129 -4.463 15.985 1.00 96.81 208 LEU A N 1
ATOM 1757 C CA . LEU A 1 208 ? -13.169 -4.458 14.886 1.00 96.81 208 LEU A CA 1
ATOM 1758 C C . LEU A 1 208 ? -13.560 -3.383 13.869 1.00 96.81 208 LEU A C 1
ATOM 1760 O O . LEU A 1 208 ? -14.561 -3.509 13.160 1.00 96.81 208 LEU A O 1
ATOM 1764 N N . ASP A 1 209 ? -12.771 -2.317 13.836 1.00 94.62 209 ASP A N 1
ATOM 1765 C CA . ASP A 1 209 ? -12.879 -1.235 12.862 1.00 94.62 209 ASP A CA 1
ATOM 1766 C C . ASP A 1 209 ? -12.322 -1.668 11.502 1.00 94.62 209 ASP A C 1
ATOM 1768 O O . ASP A 1 209 ? -11.304 -2.363 11.459 1.00 94.62 209 ASP A O 1
ATOM 1772 N N . ASN A 1 210 ? -12.982 -1.283 10.403 1.00 91.88 210 ASN A N 1
ATOM 1773 C CA . ASN A 1 210 ? -12.535 -1.594 9.037 1.00 91.88 210 ASN A CA 1
ATOM 1774 C C . ASN A 1 210 ? -12.072 -3.058 8.855 1.00 91.88 210 ASN A C 1
ATOM 1776 O O . ASN A 1 210 ? -11.033 -3.342 8.251 1.00 91.88 210 ASN A O 1
ATOM 1780 N N . CYS A 1 211 ? -12.838 -4.012 9.399 1.00 94.00 211 CYS A N 1
ATOM 1781 C CA . CYS A 1 211 ? -12.411 -5.405 9.569 1.00 94.00 211 CYS A CA 1
ATOM 1782 C C . CYS A 1 211 ? -12.024 -6.077 8.241 1.00 94.00 211 CYS A C 1
ATOM 1784 O O . CYS A 1 211 ? -11.117 -6.906 8.207 1.00 94.00 211 CYS A O 1
ATOM 1786 N N . HIS A 1 212 ? -12.670 -5.675 7.146 1.00 90.81 212 HIS A N 1
ATOM 1787 C CA . HIS A 1 212 ? -12.408 -6.147 5.785 1.00 90.81 212 HIS A CA 1
ATOM 1788 C C . HIS A 1 212 ? -11.001 -5.793 5.265 1.00 90.81 212 HIS A C 1
ATOM 1790 O O . HIS A 1 212 ? -10.492 -6.495 4.399 1.00 90.81 212 HIS A O 1
ATOM 1796 N N . SER A 1 213 ? -10.360 -4.752 5.808 1.00 88.50 213 SER A N 1
ATOM 1797 C CA . SER A 1 213 ? -9.008 -4.310 5.422 1.00 88.50 213 SER A CA 1
ATOM 1798 C C . SER A 1 213 ? -7.895 -4.943 6.276 1.00 88.50 213 SER A C 1
ATOM 1800 O O . SER A 1 213 ? -6.707 -4.657 6.085 1.00 88.50 213 SER A O 1
ATOM 1802 N N . THR A 1 214 ? -8.256 -5.794 7.241 1.00 90.81 214 THR A N 1
ATOM 1803 C CA . THR A 1 214 ? -7.305 -6.510 8.102 1.00 90.81 214 THR A CA 1
ATOM 1804 C C . THR A 1 214 ? -7.010 -7.894 7.518 1.00 90.81 214 THR A C 1
ATOM 1806 O O . THR A 1 214 ? -7.956 -8.594 7.152 1.00 90.81 214 THR A O 1
ATOM 1809 N N . PRO A 1 215 ? -5.735 -8.339 7.442 1.00 91.12 215 PRO A N 1
ATOM 1810 C CA . PRO A 1 215 ? -5.422 -9.695 7.002 1.00 91.12 215 PRO A CA 1
ATOM 1811 C C . PRO A 1 215 ? -6.198 -10.732 7.819 1.00 91.12 215 PRO A C 1
ATOM 1813 O O . PRO A 1 215 ? -6.122 -10.750 9.049 1.00 91.12 215 PRO A O 1
ATOM 1816 N N . LEU A 1 216 ? -6.942 -11.601 7.132 1.00 92.62 216 LEU A N 1
ATOM 1817 C CA . LEU A 1 216 ? -7.874 -12.529 7.778 1.00 92.62 216 LEU A CA 1
ATOM 1818 C C . LEU A 1 216 ? -7.175 -13.482 8.758 1.00 92.62 216 LEU A C 1
ATOM 1820 O O . LEU A 1 216 ? -7.712 -13.748 9.830 1.00 92.62 216 LEU A O 1
ATOM 1824 N N . TRP A 1 217 ? -5.966 -13.943 8.419 1.00 94.06 217 TRP A N 1
ATOM 1825 C CA . TRP A 1 217 ? -5.161 -14.804 9.293 1.00 94.06 217 TRP A CA 1
ATOM 1826 C C . TRP A 1 217 ? -4.839 -14.118 10.626 1.00 94.06 217 TRP A C 1
ATOM 1828 O O . TRP A 1 217 ? -4.961 -14.724 11.685 1.00 94.06 217 TRP A O 1
ATOM 1838 N N . LEU A 1 218 ? -4.492 -12.830 10.579 1.00 95.88 218 LEU A N 1
ATOM 1839 C CA . LEU A 1 218 ? -4.131 -12.056 11.757 1.00 95.88 218 LEU A CA 1
ATOM 1840 C C . LEU A 1 218 ? -5.362 -11.799 12.625 1.00 95.88 218 LEU A C 1
ATOM 1842 O O . LEU A 1 218 ? -5.307 -11.988 13.836 1.00 95.88 218 LEU A O 1
ATOM 1846 N N . ALA A 1 219 ? -6.469 -11.373 12.009 1.00 96.81 219 ALA A N 1
ATOM 1847 C CA . ALA A 1 219 ? -7.714 -11.121 12.726 1.00 96.81 219 ALA A CA 1
ATOM 1848 C C . ALA A 1 219 ? -8.209 -12.386 13.440 1.00 96.81 219 ALA A C 1
ATOM 1850 O O . ALA A 1 219 ? -8.592 -12.312 14.605 1.00 96.81 219 ALA A O 1
ATOM 1851 N N . GLN A 1 220 ? -8.138 -13.539 12.767 1.00 97.38 220 GLN A N 1
ATOM 1852 C CA . GLN A 1 220 ? -8.456 -14.830 13.366 1.00 97.38 220 GLN A CA 1
ATOM 1853 C C . GLN A 1 220 ? -7.550 -15.129 14.566 1.00 97.38 220 GLN A C 1
ATOM 1855 O O . GLN A 1 220 ? -8.063 -15.304 15.665 1.00 97.38 220 GLN A O 1
ATOM 1860 N N . GLU A 1 221 ? -6.222 -15.125 14.397 1.00 97.62 221 GLU A N 1
ATOM 1861 C CA . GLU A 1 221 ? -5.305 -15.483 15.489 1.00 97.62 221 GLU A CA 1
ATOM 1862 C C . GLU A 1 221 ? -5.457 -14.579 16.720 1.00 97.62 221 GLU A C 1
ATOM 1864 O O . GLU A 1 221 ? -5.398 -15.058 17.853 1.00 97.62 221 GLU A O 1
ATOM 1869 N N . MET A 1 222 ? -5.669 -13.274 16.520 1.00 98.31 222 MET A N 1
ATOM 1870 C CA . MET A 1 222 ? -5.883 -12.352 17.637 1.00 98.31 222 MET A CA 1
ATOM 1871 C C . MET A 1 222 ? -7.205 -12.652 18.352 1.00 98.31 222 MET A C 1
ATOM 1873 O O . MET A 1 222 ? -7.252 -12.688 19.579 1.00 98.31 222 MET A O 1
ATOM 1877 N N . MET A 1 223 ? -8.288 -12.891 17.615 1.00 98.56 223 MET A N 1
ATOM 1878 C CA . MET A 1 223 ? -9.591 -13.154 18.230 1.00 98.56 223 MET A CA 1
ATOM 1879 C C . MET A 1 223 ? -9.674 -14.534 18.890 1.00 98.56 223 MET A C 1
ATOM 1881 O O . MET A 1 223 ? -10.278 -14.654 19.958 1.00 98.56 223 MET A O 1
ATOM 1885 N N . ASP A 1 224 ? -9.009 -15.542 18.326 1.00 98.44 224 ASP A N 1
ATOM 1886 C CA . ASP A 1 224 ? -8.840 -16.853 18.953 1.00 98.44 224 ASP A CA 1
ATOM 1887 C C . ASP A 1 224 ? -8.073 -16.707 20.275 1.00 98.44 224 ASP A C 1
ATOM 1889 O O . ASP A 1 224 ? -8.547 -17.150 21.321 1.00 98.44 224 ASP A O 1
ATOM 1893 N N . TYR A 1 225 ? -6.958 -15.970 20.274 1.00 98.69 225 TYR A N 1
ATOM 1894 C CA . TYR A 1 225 ? -6.184 -15.702 21.488 1.00 98.69 225 TYR A CA 1
ATOM 1895 C C . TYR A 1 225 ? -6.969 -14.903 22.543 1.00 98.69 225 TYR A C 1
ATOM 1897 O O . TYR A 1 225 ? -6.885 -15.188 23.738 1.00 98.69 225 TYR A O 1
ATOM 1905 N N . ALA A 1 226 ? -7.789 -13.931 22.129 1.00 98.75 226 ALA A N 1
ATOM 1906 C CA . ALA A 1 226 ? -8.683 -13.224 23.046 1.00 98.75 226 ALA A CA 1
ATOM 1907 C C . ALA A 1 226 ? -9.679 -14.181 23.725 1.00 98.75 226 ALA A C 1
ATOM 1909 O O . ALA A 1 226 ? -9.961 -14.029 24.916 1.00 98.75 226 ALA A O 1
ATOM 1910 N N . ARG A 1 227 ? -10.175 -15.191 22.998 1.00 98.69 227 ARG A N 1
ATOM 1911 C CA . ARG A 1 227 ? -11.103 -16.207 23.518 1.00 98.69 227 ARG A CA 1
ATOM 1912 C C . ARG A 1 227 ? -10.443 -17.290 24.356 1.00 98.69 227 ARG A C 1
ATOM 1914 O O . ARG A 1 227 ? -11.087 -17.806 25.265 1.00 98.69 227 ARG A O 1
ATOM 1921 N N . GLU A 1 228 ? -9.172 -17.597 24.116 1.00 98.50 228 GLU A N 1
ATOM 1922 C CA . GLU A 1 228 ? -8.385 -18.431 25.032 1.00 98.50 228 GLU A CA 1
ATOM 1923 C C . GLU A 1 228 ? -8.315 -17.797 26.430 1.00 98.50 228 GLU A C 1
ATOM 1925 O O . GLU A 1 228 ? -8.408 -18.493 27.440 1.00 98.50 228 GLU A O 1
ATOM 1930 N N . ILE A 1 229 ? -8.197 -16.467 26.493 1.00 98.50 229 ILE A N 1
ATOM 1931 C CA . ILE A 1 229 ? -8.130 -15.703 27.747 1.00 98.50 229 ILE A CA 1
ATOM 1932 C C . ILE A 1 229 ? -9.521 -15.496 28.354 1.00 98.50 229 ILE A C 1
ATOM 1934 O O . ILE A 1 229 ? -9.703 -15.639 29.564 1.00 98.50 229 ILE A O 1
ATOM 1938 N N . ASN A 1 230 ? -10.500 -15.134 27.526 1.00 98.38 230 ASN A N 1
ATOM 1939 C CA . ASN A 1 230 ? -11.879 -14.894 27.927 1.00 98.38 230 ASN A CA 1
ATOM 1940 C C . ASN A 1 230 ? -12.829 -15.662 26.990 1.00 98.38 230 ASN A C 1
ATOM 1942 O O . ASN A 1 230 ? -13.206 -15.139 25.941 1.00 98.38 230 ASN A O 1
ATOM 1946 N N . PRO A 1 231 ? -13.283 -16.871 27.368 1.00 98.19 231 PRO A N 1
ATOM 1947 C CA . PRO A 1 231 ? -14.129 -17.707 26.510 1.00 98.19 231 PRO A CA 1
ATOM 1948 C C . PRO A 1 231 ? -15.435 -17.052 26.039 1.00 98.19 231 PRO A C 1
ATOM 1950 O O . PRO A 1 231 ? -15.998 -17.465 25.028 1.00 98.19 231 PRO A O 1
ATOM 1953 N N . ASN A 1 232 ? -15.911 -16.018 26.743 1.00 98.12 232 ASN A N 1
ATOM 1954 C CA . ASN A 1 232 ? -17.127 -15.274 26.406 1.00 98.12 232 ASN A CA 1
ATOM 1955 C C . ASN A 1 232 ? -16.842 -13.942 25.687 1.00 98.12 232 ASN A C 1
ATOM 1957 O O . ASN A 1 232 ? -17.734 -13.097 25.602 1.00 98.12 232 ASN A O 1
ATOM 1961 N N . PHE A 1 233 ? -15.617 -13.726 25.196 1.00 98.69 233 PHE A N 1
ATOM 1962 C CA . PHE A 1 233 ? -15.228 -12.473 24.556 1.00 98.69 233 PHE A CA 1
ATOM 1963 C C . PHE A 1 233 ? -16.079 -12.189 23.308 1.00 98.69 233 PHE A C 1
ATOM 1965 O O . PHE A 1 233 ? -16.098 -12.965 22.342 1.00 98.69 233 PHE A O 1
ATOM 1972 N N . TYR A 1 234 ? -16.801 -11.070 23.349 1.00 98.62 234 TYR A N 1
ATOM 1973 C CA . TYR A 1 234 ? -17.745 -10.651 22.320 1.00 98.62 234 TYR A CA 1
ATOM 1974 C C . TYR A 1 234 ? -17.054 -9.863 21.204 1.00 98.62 234 TYR A C 1
ATOM 1976 O O . TYR A 1 234 ? -16.320 -8.914 21.464 1.00 98.62 234 TYR A O 1
ATOM 1984 N N . ILE A 1 235 ? -17.330 -10.205 19.949 1.00 98.56 235 ILE A N 1
ATOM 1985 C CA . ILE A 1 235 ? -16.703 -9.580 18.782 1.00 98.56 235 ILE A CA 1
ATOM 1986 C C . ILE A 1 235 ? -17.781 -8.916 17.929 1.00 98.56 235 ILE A C 1
ATOM 1988 O O . ILE A 1 235 ? -18.606 -9.594 17.317 1.00 98.56 235 ILE A O 1
ATOM 1992 N N . ASN A 1 236 ? -17.755 -7.588 17.861 1.00 97.81 236 ASN A N 1
ATOM 1993 C CA . ASN A 1 236 ? -18.528 -6.801 16.902 1.00 97.81 236 ASN A CA 1
ATOM 1994 C C . ASN A 1 236 ? -17.606 -6.335 15.769 1.00 97.81 236 ASN A C 1
ATOM 1996 O O . ASN A 1 236 ? -16.458 -5.987 16.040 1.00 97.81 236 ASN A O 1
ATOM 2000 N N . ALA A 1 237 ? -18.074 -6.274 14.525 1.00 97.25 237 ALA A N 1
ATOM 2001 C CA . ALA A 1 237 ? -17.247 -5.827 13.404 1.00 97.25 237 ALA A CA 1
ATOM 2002 C C . ALA A 1 237 ? -17.963 -4.845 12.472 1.00 97.25 237 ALA A C 1
ATOM 2004 O O . ALA A 1 237 ? -19.134 -5.010 12.126 1.00 97.25 237 ALA A O 1
ATOM 2005 N N . GLU A 1 238 ? -17.216 -3.849 12.004 1.00 94.94 238 GLU A N 1
ATOM 2006 C CA . GLU A 1 238 ? -17.532 -3.116 10.783 1.00 94.94 238 GLU A CA 1
ATOM 2007 C C . GLU A 1 238 ? -16.952 -3.881 9.586 1.00 94.94 238 GLU A C 1
ATOM 2009 O O . GLU A 1 238 ? -15.747 -3.853 9.319 1.00 94.94 238 GLU A O 1
ATOM 2014 N N . LEU A 1 239 ? -17.813 -4.612 8.878 1.00 92.31 239 LEU A N 1
ATOM 2015 C CA . LEU A 1 239 ? -17.433 -5.501 7.784 1.00 92.31 239 LEU A CA 1
ATOM 2016 C C . LEU A 1 239 ? -18.304 -5.215 6.560 1.00 92.31 239 LEU A C 1
ATOM 2018 O O . LEU A 1 239 ? -19.526 -5.313 6.629 1.00 92.31 239 LEU A O 1
ATOM 2022 N N . SER A 1 240 ? -17.658 -4.884 5.444 1.00 87.62 240 SER A N 1
ATOM 2023 C CA . SER A 1 240 ? -18.305 -4.717 4.148 1.00 87.62 240 SER A CA 1
ATOM 2024 C C . SER A 1 240 ? -17.304 -5.094 3.066 1.00 87.62 240 SER A C 1
ATOM 2026 O O . SER A 1 240 ? -16.409 -4.322 2.734 1.00 87.62 240 SER A O 1
ATOM 2028 N N . THR A 1 241 ? -17.411 -6.315 2.546 1.00 83.19 241 THR A N 1
ATOM 2029 C CA . THR A 1 241 ? -16.534 -6.790 1.459 1.00 83.19 241 THR A CA 1
ATOM 2030 C C . THR A 1 241 ? -17.159 -6.611 0.073 1.00 83.19 241 THR A C 1
ATOM 2032 O O . THR A 1 241 ? -16.555 -6.977 -0.932 1.00 83.19 241 THR A O 1
ATOM 2035 N N . GLY A 1 242 ? -18.398 -6.109 -0.002 1.00 84.06 242 GLY A N 1
ATOM 2036 C CA . GLY A 1 242 ? -19.182 -6.048 -1.241 1.00 84.06 242 GLY A CA 1
ATOM 2037 C C . GLY A 1 242 ? -19.642 -7.417 -1.764 1.00 84.06 242 GLY A C 1
ATOM 2038 O O . GLY A 1 242 ? -20.286 -7.491 -2.810 1.00 84.06 242 GLY A O 1
ATOM 2039 N N . ASN A 1 243 ? -19.342 -8.509 -1.049 1.00 87.31 243 ASN A N 1
ATOM 2040 C CA . ASN A 1 243 ? -19.700 -9.872 -1.421 1.00 87.31 243 ASN A CA 1
ATOM 2041 C C . ASN A 1 243 ? -20.103 -10.688 -0.187 1.00 87.31 243 ASN A C 1
ATOM 2043 O O . ASN A 1 243 ? -19.273 -11.041 0.647 1.00 87.31 243 ASN A O 1
ATOM 2047 N N . ILE A 1 244 ? -21.363 -11.122 -0.149 1.00 88.81 244 ILE A N 1
ATOM 2048 C CA . ILE A 1 244 ? -21.922 -11.877 0.979 1.00 88.81 244 ILE A CA 1
ATOM 2049 C C . ILE A 1 244 ? -21.161 -13.173 1.302 1.00 88.81 244 ILE A C 1
ATOM 2051 O O . ILE A 1 244 ? -21.100 -13.582 2.458 1.00 88.81 244 ILE A O 1
ATOM 2055 N N . LYS A 1 245 ? -20.552 -13.828 0.300 1.00 91.69 245 LYS A N 1
ATOM 2056 C CA . LYS A 1 245 ? -19.736 -15.034 0.524 1.00 91.69 245 LYS A CA 1
ATOM 2057 C C . LYS A 1 245 ? -18.432 -14.700 1.245 1.00 91.69 245 LYS A C 1
ATOM 2059 O O . LYS A 1 245 ? -18.003 -15.464 2.106 1.00 91.69 245 LYS A O 1
ATOM 2064 N N . SER A 1 246 ? -17.814 -13.577 0.890 1.00 89.56 246 SER A N 1
ATOM 2065 C CA . SER A 1 246 ? -16.612 -13.083 1.558 1.00 89.56 246 SER A CA 1
ATOM 2066 C C . SER A 1 246 ? -16.940 -12.634 2.980 1.00 89.56 246 SER A C 1
ATOM 2068 O O . SER A 1 246 ? -16.244 -13.044 3.905 1.00 89.56 246 SER A O 1
ATOM 2070 N N . ASP A 1 247 ? -18.049 -11.916 3.183 1.00 91.81 247 ASP A N 1
ATOM 2071 C CA . ASP A 1 247 ? -18.507 -11.540 4.527 1.00 91.81 247 ASP A CA 1
ATOM 2072 C C . ASP A 1 247 ? -18.743 -12.780 5.403 1.00 91.81 247 ASP A C 1
ATOM 2074 O O . ASP A 1 247 ? -18.221 -12.866 6.512 1.00 91.81 247 ASP A O 1
ATOM 2078 N N . ALA A 1 248 ? -19.448 -13.794 4.884 1.00 93.50 248 ALA A N 1
ATOM 2079 C CA . ALA A 1 248 ? -19.687 -15.047 5.602 1.00 93.50 248 ALA A CA 1
ATOM 2080 C C . ALA A 1 248 ? -18.381 -15.760 5.988 1.00 93.50 248 ALA A C 1
ATOM 2082 O O . ALA A 1 248 ? -18.278 -16.316 7.083 1.00 93.50 248 ALA A O 1
ATOM 2083 N N . ARG A 1 249 ? -17.364 -15.723 5.117 1.00 93.88 249 ARG A N 1
ATOM 2084 C CA . ARG A 1 249 ? -16.039 -16.271 5.426 1.00 93.88 249 ARG A CA 1
ATOM 2085 C C . ARG A 1 249 ? -15.387 -15.533 6.595 1.00 93.88 249 ARG A C 1
ATOM 2087 O O . ARG A 1 249 ? -14.923 -16.197 7.514 1.00 93.88 249 ARG A O 1
ATOM 2094 N N . PHE A 1 250 ? -15.375 -14.199 6.581 1.00 95.19 250 PHE A N 1
ATOM 2095 C CA . PHE A 1 250 ? -14.823 -13.394 7.679 1.00 95.19 250 PHE A CA 1
ATOM 2096 C C . PHE A 1 250 ? -15.557 -13.664 8.996 1.00 95.19 250 PHE A C 1
ATOM 2098 O O . PHE A 1 250 ? -14.914 -13.932 10.008 1.00 95.19 250 PHE A O 1
ATOM 2105 N N . ILE A 1 251 ? -16.894 -13.666 8.972 1.00 96.38 251 ILE A N 1
ATOM 2106 C CA . ILE A 1 251 ? -17.729 -13.923 10.154 1.00 96.38 251 ILE A CA 1
ATOM 2107 C C . ILE A 1 251 ? -17.400 -15.280 10.766 1.00 96.38 251 ILE A C 1
ATOM 2109 O O . ILE A 1 251 ? -17.143 -15.356 11.964 1.00 96.38 251 ILE A O 1
ATOM 2113 N N . ASN A 1 252 ? -17.369 -16.336 9.953 1.00 96.25 252 ASN A N 1
ATOM 2114 C CA . ASN A 1 252 ? -17.139 -17.692 10.444 1.00 96.25 252 ASN A CA 1
ATOM 2115 C C . ASN A 1 252 ? -15.698 -17.905 10.913 1.00 96.25 252 ASN A C 1
ATOM 2117 O O . ASN A 1 252 ? -15.485 -18.552 11.932 1.00 96.25 252 ASN A O 1
ATOM 2121 N N . GLN A 1 253 ? -14.717 -17.375 10.180 1.00 96.56 253 GLN A N 1
ATOM 2122 C CA . GLN A 1 253 ? -13.304 -17.628 10.455 1.00 96.56 253 GLN A CA 1
ATOM 2123 C C . GLN A 1 253 ? -12.784 -16.823 11.654 1.00 96.56 253 GLN A C 1
ATOM 2125 O O . GLN A 1 253 ? -11.975 -17.337 12.412 1.00 96.56 253 GLN A O 1
ATOM 2130 N N . ILE A 1 254 ? -13.267 -15.593 11.856 1.00 97.69 254 ILE A N 1
ATOM 2131 C CA . ILE A 1 254 ? -12.939 -14.769 13.036 1.00 97.69 254 ILE A CA 1
ATOM 2132 C C . ILE A 1 254 ? -13.885 -15.103 14.212 1.00 97.69 254 ILE A C 1
ATOM 2134 O O . ILE A 1 254 ? -13.597 -14.833 15.377 1.00 97.69 254 ILE A O 1
ATOM 2138 N N . GLY A 1 255 ? -15.050 -15.684 13.914 1.00 97.44 255 GLY A N 1
ATOM 2139 C CA . GLY A 1 255 ? -16.119 -15.942 14.872 1.00 97.44 255 GLY A CA 1
ATOM 2140 C C . GLY A 1 255 ? -16.797 -14.655 15.343 1.00 97.44 255 GLY A C 1
ATOM 2141 O O . GLY A 1 255 ? -16.991 -14.468 16.540 1.00 97.44 255 GLY A O 1
ATOM 2142 N N . ILE A 1 256 ? -17.128 -13.750 14.423 1.00 98.00 256 ILE A N 1
ATOM 2143 C CA . ILE A 1 256 ? -17.777 -12.466 14.726 1.00 98.00 256 ILE A CA 1
ATOM 2144 C C . ILE A 1 256 ? -19.197 -12.707 15.265 1.00 98.00 256 ILE A C 1
ATOM 2146 O O . ILE A 1 256 ? -19.977 -13.450 14.672 1.00 98.00 256 ILE A O 1
ATOM 2150 N N . ASN A 1 257 ? -19.549 -12.061 16.380 1.00 98.12 257 ASN A N 1
ATOM 2151 C CA . ASN A 1 257 ? -20.861 -12.193 17.017 1.00 98.12 257 ASN A CA 1
ATOM 2152 C C . ASN A 1 257 ? -21.914 -11.257 16.412 1.00 98.12 257 ASN A C 1
ATOM 2154 O O . ASN A 1 257 ? -23.090 -11.614 16.358 1.00 98.12 257 ASN A O 1
ATOM 2158 N N . SER A 1 258 ? -21.520 -10.056 15.987 1.00 96.62 258 SER A N 1
ATOM 2159 C CA . SER A 1 258 ? -22.426 -9.093 15.358 1.00 96.62 258 SER A CA 1
ATOM 2160 C C . SER A 1 258 ? -21.727 -8.196 14.347 1.00 96.62 258 SER A C 1
ATOM 2162 O O . SER A 1 258 ? -20.511 -8.009 14.377 1.00 96.62 258 SER A O 1
ATOM 2164 N N . LEU A 1 259 ? -22.532 -7.655 13.432 1.00 95.06 259 LEU A N 1
ATOM 2165 C CA . LEU A 1 259 ? -22.101 -6.686 12.439 1.00 95.06 259 LEU A CA 1
ATOM 2166 C C . LEU A 1 259 ? -22.757 -5.339 12.703 1.00 95.06 259 LEU A C 1
ATOM 2168 O O . LEU A 1 259 ? -23.961 -5.263 12.967 1.00 95.06 259 LEU A O 1
ATOM 2172 N N . ILE A 1 260 ? -21.976 -4.280 12.541 1.00 91.19 260 ILE A N 1
ATOM 2173 C CA . ILE A 1 260 ? -22.501 -2.921 12.469 1.00 91.19 260 ILE A CA 1
ATOM 2174 C C . ILE A 1 260 ? -23.177 -2.739 11.112 1.00 91.19 260 ILE A C 1
ATOM 2176 O O . ILE A 1 260 ? -22.600 -3.059 10.074 1.00 91.19 260 ILE A O 1
ATOM 2180 N N . LYS A 1 261 ? -24.398 -2.202 11.128 1.00 79.62 261 LYS A N 1
ATOM 2181 C CA . LYS A 1 261 ? -25.087 -1.721 9.930 1.00 79.62 261 LYS A CA 1
ATOM 2182 C C . LYS A 1 261 ? -25.073 -0.196 9.945 1.00 79.62 261 LYS A C 1
ATOM 2184 O O . LYS A 1 261 ? -25.501 0.391 10.938 1.00 79.62 261 LYS A O 1
ATOM 2189 N N . GLY A 1 262 ? -24.528 0.391 8.882 1.00 59.66 262 GLY A N 1
ATOM 2190 C CA . GLY A 1 262 ? -24.651 1.818 8.574 1.00 59.66 262 GLY A CA 1
ATOM 2191 C C . GLY A 1 262 ? -25.974 2.139 7.899 1.00 59.66 262 GLY A C 1
ATOM 2192 O O . GLY A 1 262 ? -26.590 1.200 7.340 1.00 59.66 262 GLY A O 1
#